Protein AF-A0A7M7PMF7-F1 (afdb_monomer)

Structure (mmCIF, N/CA/C/O backbone):
data_AF-A0A7M7PMF7-F1
#
_entry.id   AF-A0A7M7PMF7-F1
#
loop_
_atom_site.group_PDB
_atom_site.id
_atom_site.type_symbol
_atom_site.label_atom_id
_atom_site.label_alt_id
_atom_site.label_comp_id
_atom_site.label_asym_id
_atom_site.label_entity_id
_atom_site.label_seq_id
_atom_site.pdbx_PDB_ins_code
_atom_site.Cartn_x
_atom_site.Cartn_y
_atom_site.Cartn_z
_atom_site.occupancy
_atom_site.B_iso_or_equiv
_atom_site.auth_seq_id
_atom_site.auth_comp_id
_atom_site.auth_asym_id
_atom_site.auth_atom_id
_atom_site.pdbx_PDB_model_num
ATOM 1 N N . MET A 1 1 ? 14.170 -21.375 17.115 1.00 36.19 1 MET A N 1
ATOM 2 C CA . MET A 1 1 ? 12.777 -21.579 17.556 1.00 36.19 1 MET A CA 1
ATOM 3 C C . MET A 1 1 ? 12.612 -20.711 18.781 1.00 36.19 1 MET A C 1
ATOM 5 O O . MET A 1 1 ? 12.863 -21.170 19.882 1.00 36.19 1 MET A O 1
ATOM 9 N N . GLU A 1 2 ? 12.347 -19.428 18.564 1.00 28.70 2 GLU A N 1
ATOM 10 C CA . GLU A 1 2 ? 12.086 -18.485 19.648 1.00 28.70 2 GLU A CA 1
ATOM 11 C C . GLU A 1 2 ? 10.595 -18.183 19.604 1.00 28.70 2 GLU A C 1
ATOM 13 O O . GLU A 1 2 ? 10.087 -17.584 18.655 1.00 28.70 2 GLU A O 1
ATOM 18 N N . PHE A 1 3 ? 9.894 -18.742 20.586 1.00 33.88 3 PHE A N 1
ATOM 19 C CA . PHE A 1 3 ? 8.527 -18.386 20.909 1.00 33.88 3 PHE A CA 1
ATOM 20 C C . PHE A 1 3 ? 8.604 -17.111 21.740 1.00 33.88 3 PHE A C 1
ATOM 22 O O . PHE A 1 3 ? 9.138 -17.128 22.844 1.00 33.88 3 PHE A O 1
ATOM 29 N N . ILE A 1 4 ? 8.115 -16.011 21.179 1.00 36.38 4 ILE A N 1
ATOM 30 C CA . ILE A 1 4 ? 7.731 -14.851 21.975 1.00 36.38 4 ILE A CA 1
ATOM 31 C C . ILE A 1 4 ? 6.280 -15.124 22.365 1.00 36.38 4 ILE A C 1
ATOM 33 O O . ILE A 1 4 ? 5.435 -15.326 21.493 1.00 36.38 4 ILE A O 1
ATOM 37 N N . GLU A 1 5 ? 6.045 -15.267 23.665 1.00 38.69 5 GLU A N 1
ATOM 38 C CA . GLU A 1 5 ? 4.734 -15.523 24.253 1.00 38.69 5 GLU A CA 1
ATOM 39 C C . GLU A 1 5 ? 3.857 -14.270 24.097 1.00 38.69 5 GLU A C 1
ATOM 41 O O . GLU A 1 5 ? 4.178 -13.209 24.629 1.00 38.69 5 GLU A O 1
ATOM 46 N N . ASP A 1 6 ? 2.766 -14.396 23.336 1.00 39.66 6 ASP A N 1
ATOM 47 C CA . ASP A 1 6 ? 1.719 -13.380 23.228 1.00 39.66 6 ASP A CA 1
ATOM 48 C C . ASP A 1 6 ? 0.716 -13.575 24.381 1.00 39.66 6 ASP A C 1
ATOM 50 O O . ASP A 1 6 ? -0.054 -14.537 24.405 1.00 39.66 6 ASP A O 1
ATOM 54 N N . ASP A 1 7 ? 0.749 -12.650 25.338 1.00 42.16 7 ASP A N 1
ATOM 55 C CA . ASP A 1 7 ? -0.212 -12.487 26.433 1.00 42.16 7 ASP A CA 1
ATOM 56 C C . ASP A 1 7 ? -1.605 -12.124 25.853 1.00 42.16 7 ASP A C 1
ATOM 58 O O . ASP A 1 7 ? -1.761 -11.128 25.142 1.00 42.16 7 ASP A O 1
ATOM 62 N N . ASP A 1 8 ? -2.602 -12.981 26.105 1.00 41.00 8 ASP A N 1
ATOM 63 C CA . ASP A 1 8 ? -4.052 -12.806 25.870 1.00 41.00 8 ASP A CA 1
ATOM 64 C C . ASP A 1 8 ? -4.564 -12.454 24.445 1.00 41.00 8 ASP A C 1
ATOM 66 O O . ASP A 1 8 ? -5.653 -11.892 24.285 1.00 41.00 8 ASP A O 1
ATOM 70 N N . GLY A 1 9 ? -3.854 -12.858 23.383 1.00 46.28 9 GLY A N 1
ATOM 71 C CA . GLY A 1 9 ? -4.275 -12.665 21.984 1.00 46.28 9 GLY A CA 1
ATOM 72 C C . GLY A 1 9 ? -4.507 -13.962 21.196 1.00 46.28 9 GLY A C 1
ATOM 73 O O . GLY A 1 9 ? -3.847 -14.976 21.412 1.00 46.28 9 GLY A O 1
ATOM 74 N N . VAL A 1 10 ? -5.420 -13.945 20.211 1.00 53.91 10 VAL A N 1
ATOM 75 C CA . VAL A 1 10 ? -5.483 -15.013 19.192 1.00 53.91 10 VAL A CA 1
ATOM 76 C C . VAL A 1 10 ? -4.143 -15.034 18.455 1.00 53.91 10 VAL A C 1
ATOM 78 O O . VAL A 1 10 ? -3.781 -14.035 17.832 1.00 53.91 10 VAL A O 1
ATOM 81 N N . ALA A 1 11 ? -3.430 -16.165 18.498 1.00 59.81 11 ALA A N 1
ATOM 82 C CA . ALA A 1 11 ? -2.137 -16.324 17.834 1.00 59.81 11 ALA A CA 1
ATOM 83 C C . ALA A 1 11 ? -2.192 -15.831 16.376 1.00 59.81 11 ALA A C 1
ATOM 85 O O . ALA A 1 11 ? -3.094 -16.193 15.609 1.00 59.81 11 ALA A O 1
ATOM 86 N N . MET A 1 12 ? -1.229 -14.990 15.986 1.00 61.72 12 MET A N 1
ATOM 87 C CA . MET A 1 12 ? -1.203 -14.399 14.650 1.00 61.72 12 MET A CA 1
ATOM 88 C C . MET A 1 12 ? -1.005 -15.486 13.584 1.00 61.72 12 MET A C 1
ATOM 90 O O . MET A 1 12 ? 0.078 -16.043 13.417 1.00 61.72 12 MET A O 1
ATOM 94 N N . GLN A 1 13 ? -2.068 -15.756 12.830 1.00 74.06 13 GLN A N 1
ATOM 95 C CA . GLN A 1 13 ? -2.092 -16.763 11.770 1.00 74.06 13 GLN A CA 1
ATOM 96 C C . GLN A 1 13 ? -1.068 -16.442 10.664 1.00 74.06 13 GLN A C 1
ATOM 98 O O . GLN A 1 13 ? -0.955 -15.295 10.218 1.00 74.06 13 GLN A O 1
ATOM 103 N N . THR A 1 14 ? -0.359 -17.463 10.169 1.00 73.62 14 THR A N 1
ATOM 104 C CA . THR A 1 14 ? 0.702 -17.348 9.148 1.00 73.62 14 THR A CA 1
ATOM 105 C C . THR A 1 14 ? 0.327 -16.517 7.909 1.00 73.62 14 THR A C 1
ATOM 107 O O . THR A 1 14 ? 1.126 -15.652 7.542 1.00 73.62 14 THR A O 1
ATOM 110 N N . PRO A 1 15 ? -0.853 -16.686 7.266 1.00 80.62 15 PRO A N 1
ATOM 111 C CA . PRO A 1 15 ? -1.207 -15.883 6.090 1.00 80.62 15 PRO A CA 1
ATOM 112 C C . PRO A 1 15 ? -1.402 -14.398 6.415 1.00 80.62 15 PRO A C 1
ATOM 114 O O . PRO A 1 15 ? -1.060 -13.547 5.599 1.00 80.62 15 PRO A O 1
ATOM 117 N N . LEU A 1 16 ? -1.901 -14.069 7.611 1.00 84.44 16 LEU A N 1
ATOM 118 C CA . LEU A 1 16 ? -2.031 -12.683 8.054 1.00 84.44 16 LEU A CA 1
ATOM 119 C C . LEU A 1 16 ? -0.649 -12.081 8.336 1.00 84.44 16 LEU A C 1
ATOM 121 O O . LEU A 1 16 ? -0.342 -10.998 7.851 1.00 84.44 16 LEU A O 1
ATOM 125 N N . ARG A 1 17 ? 0.218 -12.805 9.053 1.00 85.06 17 ARG A N 1
ATOM 126 C CA . ARG A 1 17 ? 1.582 -12.351 9.372 1.00 85.06 17 ARG A CA 1
ATOM 127 C C . ARG A 1 17 ? 2.445 -12.108 8.131 1.00 85.06 17 ARG A C 1
ATOM 129 O O . ARG A 1 17 ? 3.347 -11.276 8.169 1.00 85.06 17 ARG A O 1
ATOM 136 N N . ALA A 1 18 ? 2.195 -12.841 7.047 1.00 85.12 18 ALA A N 1
ATOM 137 C CA . ALA A 1 18 ? 2.945 -12.714 5.800 1.00 85.12 18 ALA A CA 1
ATOM 138 C C . ALA A 1 18 ? 2.682 -11.392 5.058 1.00 85.12 18 ALA A C 1
ATOM 140 O O . ALA A 1 18 ? 3.556 -10.939 4.328 1.00 85.12 18 ALA A O 1
ATOM 141 N N . ILE A 1 19 ? 1.507 -10.782 5.248 1.00 88.38 19 ILE A N 1
ATOM 142 C CA . ILE A 1 19 ? 1.089 -9.578 4.511 1.00 88.38 19 ILE A CA 1
ATOM 143 C C . ILE A 1 19 ? 1.164 -8.288 5.333 1.00 88.38 19 ILE A C 1
ATOM 145 O O . ILE A 1 19 ? 0.873 -7.216 4.808 1.00 88.38 19 ILE A O 1
ATOM 149 N N . LEU A 1 20 ? 1.457 -8.383 6.632 1.00 90.06 20 LEU A N 1
ATOM 150 C CA . LEU A 1 20 ? 1.541 -7.217 7.505 1.00 90.06 20 LEU A CA 1
ATOM 151 C C . LEU A 1 20 ? 2.929 -6.564 7.406 1.00 90.06 20 LEU A C 1
ATOM 153 O O . LEU A 1 20 ? 3.935 -7.281 7.382 1.00 90.06 20 LEU A O 1
ATOM 157 N N . PRO A 1 21 ? 3.002 -5.219 7.424 1.00 88.75 21 PRO A N 1
ATOM 158 C CA . PRO A 1 21 ? 4.258 -4.492 7.516 1.00 88.75 21 PRO A CA 1
ATOM 159 C C . PRO A 1 21 ? 5.061 -4.950 8.724 1.00 88.75 21 PRO A C 1
ATOM 161 O O . PRO A 1 21 ? 4.574 -4.907 9.860 1.00 88.75 21 PRO A O 1
ATOM 164 N N . ARG A 1 22 ? 6.302 -5.360 8.476 1.00 79.12 22 ARG A N 1
ATOM 165 C CA . ARG A 1 22 ? 7.302 -5.552 9.526 1.00 79.12 22 ARG A CA 1
ATOM 166 C C . ARG A 1 22 ? 8.004 -4.220 9.742 1.00 79.12 22 ARG A C 1
ATOM 168 O O . ARG A 1 22 ? 8.215 -3.496 8.776 1.00 79.12 22 ARG A O 1
ATOM 175 N N . SER A 1 23 ? 8.351 -3.900 10.987 1.00 60.50 23 SER A N 1
ATOM 176 C CA . SER A 1 23 ? 9.169 -2.721 11.272 1.00 60.50 23 SER A CA 1
ATOM 177 C C . SER A 1 23 ? 10.490 -2.847 10.513 1.00 60.50 23 SER A C 1
ATOM 179 O O . SER A 1 23 ? 11.299 -3.730 10.800 1.00 60.50 23 SER A O 1
ATOM 181 N N . THR A 1 24 ? 10.683 -2.027 9.485 1.00 48.41 24 THR A N 1
ATOM 182 C CA . THR A 1 24 ? 11.932 -1.975 8.731 1.00 48.41 24 THR A CA 1
ATOM 183 C C . THR A 1 24 ? 12.814 -0.894 9.349 1.00 48.41 24 THR A C 1
ATOM 185 O O . THR A 1 24 ? 12.639 0.293 9.088 1.00 48.41 24 THR A O 1
ATOM 188 N N . HIS A 1 25 ? 13.764 -1.327 10.176 1.00 42.50 25 HIS A N 1
ATOM 189 C CA . HIS A 1 25 ? 15.025 -0.637 10.484 1.00 42.50 25 HIS A CA 1
ATOM 190 C C . HIS A 1 25 ? 15.018 0.724 11.209 1.00 42.50 25 HIS A C 1
ATOM 192 O O . HIS A 1 25 ? 16.095 1.287 11.372 1.00 42.50 25 HIS A O 1
ATOM 198 N N . ASN A 1 26 ? 13.894 1.223 11.729 1.00 43.47 26 ASN A N 1
ATOM 199 C CA . ASN A 1 26 ? 13.897 2.362 12.660 1.00 43.47 26 ASN A CA 1
ATOM 200 C C . ASN A 1 26 ? 13.145 1.997 13.945 1.00 43.47 26 ASN A C 1
ATOM 202 O O . ASN A 1 26 ? 11.934 1.775 13.911 1.00 43.47 26 ASN A O 1
ATOM 206 N N . GLU A 1 27 ? 13.863 1.966 15.070 1.00 50.91 27 GLU A N 1
ATOM 207 C CA . GLU A 1 27 ? 13.360 1.608 16.410 1.00 50.91 27 GLU A CA 1
ATOM 208 C C . GLU A 1 27 ? 12.159 2.470 16.862 1.00 50.91 27 GLU A C 1
ATOM 210 O O . GLU A 1 27 ? 11.369 2.049 17.700 1.00 50.91 27 GLU A O 1
ATOM 215 N N . ASP A 1 28 ? 11.940 3.632 16.238 1.00 52.06 28 ASP A N 1
ATOM 216 C CA . ASP A 1 28 ? 10.848 4.553 16.578 1.00 52.06 28 ASP A CA 1
ATOM 217 C C . ASP A 1 28 ? 9.463 4.187 15.998 1.00 52.06 28 ASP A C 1
ATOM 219 O O . ASP A 1 28 ? 8.472 4.836 16.336 1.00 52.06 28 ASP A O 1
ATOM 223 N N . HIS A 1 29 ? 9.353 3.195 15.101 1.00 58.44 29 HIS A N 1
ATOM 224 C CA . HIS A 1 29 ? 8.091 2.870 14.405 1.00 58.44 29 HIS A CA 1
ATOM 225 C C . HIS A 1 29 ? 7.754 1.374 14.414 1.00 58.44 29 HIS A C 1
ATOM 227 O O . HIS A 1 29 ? 7.300 0.817 13.412 1.00 58.44 29 HIS A O 1
ATOM 233 N N . GLU A 1 30 ? 7.957 0.704 15.545 1.00 79.75 30 GLU A N 1
ATOM 234 C CA . GLU A 1 30 ? 7.521 -0.681 15.683 1.00 79.75 30 GLU A CA 1
ATOM 235 C C . GLU A 1 30 ? 5.988 -0.780 15.726 1.00 79.75 30 GLU A C 1
ATOM 237 O O . GLU A 1 30 ? 5.322 -0.211 16.597 1.00 79.75 30 GLU A O 1
ATOM 242 N N . TYR A 1 31 ? 5.404 -1.500 14.762 1.00 86.12 31 TYR A N 1
ATOM 243 C CA . TYR A 1 31 ? 3.972 -1.784 14.765 1.00 86.12 31 TYR A CA 1
ATOM 244 C C . TYR A 1 31 ? 3.661 -2.953 15.683 1.00 86.12 31 TYR A C 1
ATOM 246 O O . TYR A 1 31 ? 4.092 -4.081 15.449 1.00 86.12 31 TYR A O 1
ATOM 254 N N . HIS A 1 32 ? 2.842 -2.683 16.690 1.00 86.31 32 HIS A N 1
ATOM 255 C CA . HIS A 1 32 ? 2.326 -3.707 17.584 1.00 86.31 32 HIS A CA 1
ATOM 256 C C . HIS A 1 32 ? 0.941 -4.096 17.087 1.00 86.31 32 HIS A C 1
ATOM 258 O O . HIS A 1 32 ? 0.070 -3.238 16.921 1.00 86.31 32 HIS A O 1
ATOM 264 N N . TYR A 1 33 ? 0.754 -5.382 16.817 1.00 87.56 33 TYR A N 1
ATOM 265 C CA . TYR A 1 33 ? -0.476 -5.922 16.257 1.00 87.56 33 TYR A CA 1
ATOM 266 C C . TYR A 1 33 ? -1.161 -6.800 17.292 1.00 87.56 33 TYR A C 1
ATOM 268 O O . TYR A 1 33 ? -0.582 -7.778 17.747 1.00 87.56 33 TYR A O 1
ATOM 276 N N . HIS A 1 34 ? -2.421 -6.506 17.589 1.00 86.56 34 HIS A N 1
ATOM 277 C CA . HIS A 1 34 ? -3.263 -7.395 18.380 1.00 86.56 34 HIS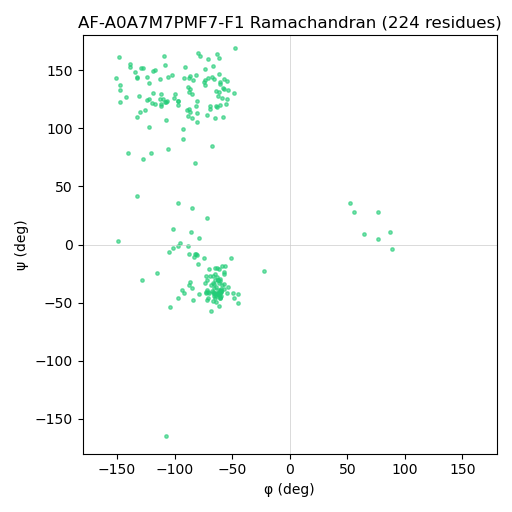 A CA 1
ATOM 278 C C . HIS A 1 34 ? -4.448 -7.858 17.533 1.00 86.56 34 HIS A C 1
ATOM 280 O O . HIS A 1 34 ? -5.213 -7.040 17.010 1.00 86.56 34 HIS A O 1
ATOM 286 N N . VAL A 1 35 ? -4.582 -9.171 17.349 1.00 87.62 35 VAL A N 1
ATOM 287 C CA . VAL A 1 35 ? -5.631 -9.767 16.515 1.00 87.62 35 VAL A CA 1
ATOM 288 C C . VAL A 1 35 ? -6.885 -9.970 17.361 1.00 87.62 35 VAL A C 1
ATOM 290 O O . VAL A 1 35 ? -6.910 -10.789 18.270 1.00 87.62 35 VAL A O 1
ATOM 293 N N . ASN A 1 36 ? -7.950 -9.238 17.035 1.00 86.25 36 ASN A N 1
ATOM 294 C CA . ASN A 1 36 ? -9.229 -9.337 17.741 1.00 86.25 36 ASN A CA 1
ATOM 295 C C . ASN A 1 36 ? -10.098 -10.473 17.193 1.00 86.25 36 ASN A C 1
ATOM 297 O O . ASN A 1 36 ? -10.845 -11.096 17.938 1.00 86.25 36 ASN A O 1
ATOM 301 N N . ASN A 1 37 ? -10.076 -10.681 15.875 1.00 87.69 37 ASN A N 1
ATOM 302 C CA . ASN A 1 37 ? -10.814 -11.757 15.220 1.00 87.69 37 ASN A CA 1
ATOM 303 C C . ASN A 1 37 ? -10.090 -12.193 13.947 1.00 87.69 37 ASN A C 1
ATOM 305 O O . ASN A 1 37 ? -9.572 -11.349 13.209 1.00 87.69 37 ASN A O 1
ATOM 309 N N . PHE A 1 38 ? -10.125 -13.487 13.661 1.00 89.56 38 PHE A N 1
ATOM 310 C CA . PHE A 1 38 ? -9.646 -14.063 12.418 1.00 89.56 38 PHE A CA 1
ATOM 311 C C . PHE A 1 38 ? -10.568 -15.205 11.996 1.00 89.56 38 PHE A C 1
ATOM 313 O O . PHE A 1 38 ? -10.792 -16.147 12.748 1.00 89.56 38 PHE A O 1
ATOM 320 N N . GLU A 1 39 ? -11.058 -15.132 10.766 1.00 88.88 39 GLU A N 1
ATOM 321 C CA . GLU A 1 39 ? -11.903 -16.146 10.148 1.00 88.88 39 GLU A CA 1
ATOM 322 C C . GLU A 1 39 ? -11.319 -16.490 8.776 1.00 88.88 39 GLU A C 1
ATOM 324 O O . GLU A 1 39 ? -11.298 -15.653 7.868 1.00 88.88 39 GLU A O 1
ATOM 329 N N . SER A 1 40 ? -10.834 -17.719 8.615 1.00 86.06 40 SER A N 1
ATOM 330 C CA . SER A 1 40 ? -10.471 -18.261 7.306 1.00 86.06 40 SER A CA 1
ATOM 331 C C . SER A 1 40 ? -11.730 -18.589 6.496 1.00 86.06 40 SER A C 1
ATOM 333 O O . SER A 1 40 ? -12.681 -19.157 7.030 1.00 86.06 40 SER A O 1
ATOM 335 N N . HIS A 1 41 ? -11.721 -18.254 5.207 1.00 81.81 41 HIS A N 1
ATOM 336 C CA . HIS A 1 41 ? -12.690 -18.717 4.203 1.00 81.81 41 HIS A CA 1
ATOM 337 C C . HIS A 1 41 ? -11.988 -19.742 3.283 1.00 81.81 41 HIS A C 1
ATOM 339 O O . HIS A 1 41 ? -10.924 -20.240 3.646 1.00 81.81 41 HIS A O 1
ATOM 345 N N . ASP A 1 42 ? -12.575 -20.068 2.124 1.00 74.38 42 ASP A N 1
ATOM 346 C CA . ASP A 1 42 ? -12.020 -20.988 1.105 1.00 74.38 42 ASP A CA 1
ATOM 347 C C . ASP A 1 42 ? -10.539 -20.711 0.746 1.00 74.38 42 ASP A C 1
ATOM 349 O O . ASP A 1 42 ? -10.029 -19.649 1.083 1.00 74.38 42 ASP A O 1
ATOM 353 N N . GLU A 1 43 ? -9.892 -21.623 -0.002 1.00 66.06 43 GLU A N 1
ATOM 354 C CA . GLU A 1 43 ? -8.440 -21.846 -0.271 1.00 66.06 43 GLU A CA 1
ATOM 355 C C . GLU A 1 43 ? -7.394 -20.710 -0.103 1.00 66.06 43 GLU A C 1
ATOM 357 O O . GLU A 1 43 ? -6.218 -21.005 0.089 1.00 66.06 43 GLU A O 1
ATOM 362 N N . SER A 1 44 ? -7.744 -19.424 -0.147 1.00 70.56 44 SER A N 1
ATOM 363 C CA . SER A 1 44 ? -6.826 -18.303 0.149 1.00 70.56 44 SER A CA 1
ATOM 364 C C . SER A 1 44 ? -7.485 -17.053 0.758 1.00 70.56 44 SER A C 1
ATOM 366 O O . SER A 1 44 ? -6.817 -16.039 0.980 1.00 70.56 44 SER A O 1
ATOM 368 N N . GLY A 1 45 ? -8.794 -17.089 1.021 1.00 85.56 45 GLY A N 1
ATOM 369 C CA . GLY A 1 45 ? -9.549 -15.949 1.525 1.00 85.56 45 GLY A CA 1
ATOM 370 C C . GLY A 1 45 ? -9.619 -15.918 3.050 1.00 85.56 45 GLY A C 1
ATOM 371 O O . GLY A 1 45 ? -9.777 -16.949 3.690 1.00 85.56 45 GLY A O 1
ATOM 372 N N . PHE A 1 46 ? -9.575 -14.735 3.660 1.00 91.19 46 PHE A N 1
ATOM 373 C CA . PHE A 1 46 ? -9.820 -14.588 5.101 1.00 91.19 46 PHE A CA 1
ATOM 374 C C . PHE A 1 46 ? -10.465 -13.242 5.441 1.00 91.19 46 PHE A C 1
ATOM 376 O O . PHE A 1 46 ? -10.431 -12.282 4.666 1.00 91.19 46 PHE A O 1
ATOM 383 N N . THR A 1 47 ? -11.069 -13.160 6.619 1.00 93.00 47 THR A N 1
ATOM 384 C CA . THR A 1 47 ? -11.462 -11.904 7.256 1.00 93.00 47 THR A CA 1
ATOM 385 C C . THR A 1 47 ? -10.745 -11.764 8.583 1.00 93.00 47 THR A C 1
ATOM 387 O O . THR A 1 47 ? -10.765 -12.676 9.400 1.00 93.00 47 THR A O 1
ATOM 390 N N . ALA A 1 48 ? -10.122 -10.613 8.811 1.00 93.19 48 ALA A N 1
ATOM 391 C CA . ALA A 1 48 ? -9.410 -10.334 10.050 1.00 93.19 48 ALA A CA 1
ATOM 392 C C . ALA A 1 48 ? -9.795 -8.960 10.596 1.00 93.19 48 ALA A C 1
ATOM 394 O O . ALA A 1 48 ? -10.033 -8.011 9.848 1.00 93.19 48 ALA A O 1
ATOM 395 N N . SER A 1 49 ? -9.859 -8.844 11.916 1.00 92.00 49 SER A N 1
ATOM 396 C CA . SER A 1 49 ? -9.940 -7.568 12.620 1.00 92.00 49 SER A CA 1
ATOM 397 C C . SER A 1 49 ? -8.796 -7.500 13.610 1.00 92.00 49 SER A C 1
ATOM 399 O O . SER A 1 49 ? -8.662 -8.382 14.452 1.00 92.00 49 SER A O 1
ATOM 401 N N . LEU A 1 50 ? -7.985 -6.457 13.512 1.00 91.06 50 LEU A N 1
ATOM 402 C CA . LEU A 1 50 ? -6.818 -6.263 14.362 1.00 91.06 50 LEU A CA 1
ATOM 403 C C . LEU A 1 50 ? -6.699 -4.802 14.777 1.00 91.06 50 LEU A C 1
ATOM 405 O O . LEU A 1 50 ? -7.210 -3.907 14.094 1.00 91.06 50 LEU A O 1
ATOM 409 N N . VAL A 1 51 ? -6.042 -4.566 15.903 1.00 90.56 51 VAL A N 1
ATOM 410 C CA . VAL A 1 51 ? -5.731 -3.228 16.396 1.00 90.56 51 VAL A CA 1
ATOM 411 C C . VAL A 1 51 ? -4.228 -2.984 16.357 1.00 90.56 51 VAL A C 1
ATOM 413 O O . VAL A 1 51 ? -3.440 -3.895 16.603 1.00 90.56 51 VAL A O 1
ATOM 416 N N . ILE A 1 52 ? -3.849 -1.752 16.014 1.00 90.62 52 ILE A N 1
ATOM 417 C CA . ILE A 1 52 ? -2.455 -1.307 15.907 1.00 90.62 52 ILE A CA 1
ATOM 418 C C . ILE A 1 52 ? -2.210 -0.039 16.723 1.00 90.62 52 ILE A C 1
ATOM 420 O O . ILE A 1 52 ? -3.108 0.795 16.898 1.00 90.62 52 ILE A O 1
ATOM 424 N N . ASN A 1 53 ? -0.973 0.128 17.187 1.00 89.06 53 ASN A N 1
ATOM 425 C CA . ASN A 1 53 ? -0.473 1.242 18.008 1.00 89.06 53 ASN A CA 1
ATOM 426 C C . ASN A 1 53 ? -0.320 2.579 17.250 1.00 89.06 53 ASN A C 1
ATOM 428 O O . ASN A 1 53 ? 0.394 3.476 17.688 1.00 89.06 53 ASN A O 1
ATOM 432 N N . VAL A 1 54 ? -1.046 2.759 16.146 1.00 88.62 54 VAL A N 1
ATOM 433 C CA . VAL A 1 54 ? -1.065 3.992 15.351 1.00 88.62 54 VAL A CA 1
ATOM 434 C C . VAL A 1 54 ? -2.075 4.982 15.927 1.00 88.62 54 VAL A C 1
ATOM 436 O O . VAL A 1 54 ? -3.232 4.621 16.154 1.00 88.62 54 VAL A O 1
ATOM 439 N N . LYS A 1 55 ? -1.663 6.238 16.149 1.00 87.69 55 LYS A N 1
ATOM 440 C CA . LYS A 1 55 ? -2.473 7.267 16.841 1.00 87.69 55 LYS A CA 1
ATOM 441 C C . LYS A 1 55 ? -2.873 8.452 15.964 1.00 87.69 55 LYS A C 1
ATOM 443 O O . LYS A 1 55 ? -3.877 9.101 16.269 1.00 87.69 55 LYS A O 1
ATOM 448 N N . ALA A 1 56 ? -2.123 8.737 14.903 1.00 87.44 56 ALA A N 1
ATOM 449 C CA . ALA A 1 56 ? -2.364 9.872 14.021 1.00 87.44 56 ALA A CA 1
ATOM 450 C C . ALA A 1 56 ? -2.886 9.445 12.643 1.00 87.44 56 ALA A C 1
ATOM 452 O O . ALA A 1 56 ? -2.781 8.292 12.227 1.00 87.44 56 ALA A O 1
ATOM 453 N N . GLU A 1 57 ? -3.473 10.405 11.926 1.00 90.06 57 GLU A N 1
ATOM 454 C CA . GLU A 1 57 ? -3.927 10.188 10.552 1.00 90.06 57 GLU A CA 1
ATOM 455 C C . GLU A 1 57 ? -2.756 9.916 9.597 1.00 90.06 57 GLU A C 1
ATOM 457 O O . GLU A 1 57 ? -2.874 9.047 8.733 1.00 90.06 57 GLU A O 1
ATOM 462 N N . ASP A 1 58 ? -1.648 10.644 9.728 1.00 90.00 58 ASP A N 1
ATOM 463 C CA . ASP A 1 58 ? -0.530 10.531 8.789 1.00 90.00 58 ASP A CA 1
ATOM 464 C C . ASP A 1 58 ? 0.229 9.213 8.967 1.00 90.00 58 ASP A C 1
ATOM 466 O O . ASP A 1 58 ? 0.485 8.525 7.980 1.00 90.00 58 ASP A O 1
ATOM 470 N N . ASP A 1 59 ? 0.417 8.769 10.209 1.00 90.06 59 ASP A N 1
ATOM 471 C CA . ASP A 1 59 ? 0.930 7.432 10.528 1.00 90.06 59 AS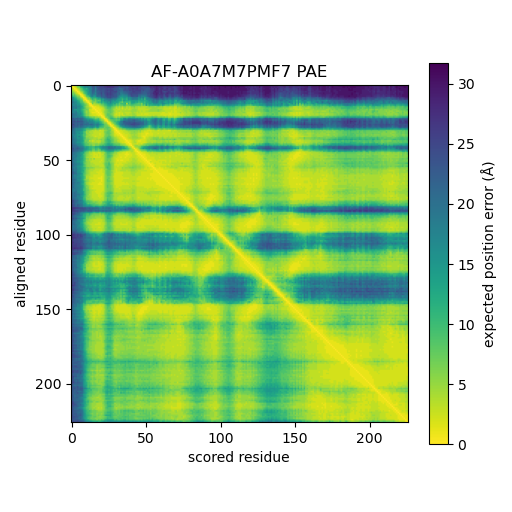P A CA 1
ATOM 472 C C . ASP A 1 59 ? 0.027 6.323 9.964 1.00 90.06 59 ASP A C 1
ATOM 474 O O . ASP A 1 59 ? 0.504 5.318 9.445 1.00 90.06 59 ASP A O 1
ATOM 478 N N . ALA A 1 60 ? -1.298 6.509 9.995 1.00 91.00 60 ALA A N 1
ATOM 479 C CA . ALA A 1 60 ? -2.233 5.545 9.415 1.00 91.00 60 ALA A CA 1
ATOM 480 C C . ALA A 1 60 ? -2.133 5.494 7.881 1.00 91.00 60 ALA A C 1
ATOM 482 O O . ALA A 1 60 ? -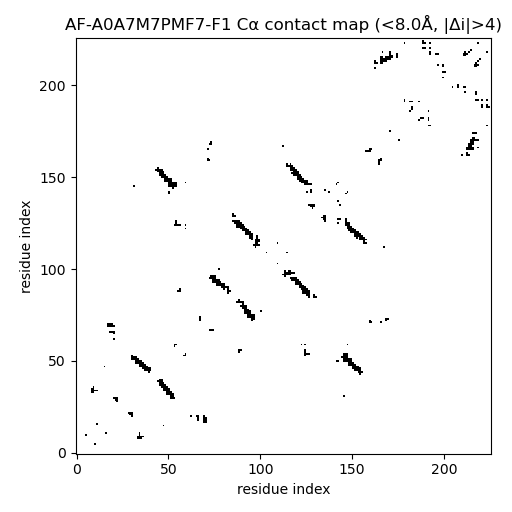2.285 4.427 7.282 1.00 91.00 60 ALA A O 1
ATOM 483 N N . LYS A 1 61 ? -1.862 6.630 7.223 1.00 91.69 61 LYS A N 1
ATOM 484 C CA . LYS A 1 61 ? -1.573 6.659 5.780 1.00 91.69 61 LYS A CA 1
ATOM 485 C C . LYS A 1 61 ? -0.242 5.975 5.469 1.00 91.69 61 LYS A C 1
ATOM 487 O O . LYS A 1 61 ? -0.187 5.248 4.480 1.00 91.69 61 LYS A O 1
ATOM 492 N N . LYS A 1 62 ? 0.782 6.177 6.305 1.00 91.62 62 LYS A N 1
ATOM 493 C CA . LYS A 1 62 ? 2.092 5.522 6.185 1.00 91.62 62 LYS A CA 1
ATOM 494 C C . LYS A 1 62 ? 1.955 4.003 6.299 1.00 91.62 62 LYS A C 1
ATOM 496 O O . LYS A 1 62 ? 2.290 3.303 5.349 1.00 91.62 62 LYS A O 1
ATOM 501 N N . TRP A 1 63 ? 1.310 3.524 7.365 1.00 93.25 63 TRP A N 1
ATOM 502 C CA . TRP A 1 63 ? 1.010 2.103 7.561 1.00 93.25 63 TRP A CA 1
ATOM 503 C C . TRP A 1 63 ? 0.258 1.501 6.368 1.00 93.25 63 TRP A C 1
ATOM 505 O O . TRP A 1 63 ? 0.571 0.406 5.914 1.00 93.25 63 TRP A O 1
ATOM 515 N N . MET A 1 64 ? -0.716 2.224 5.803 1.00 93.75 64 MET A N 1
ATOM 516 C CA . MET A 1 64 ? -1.451 1.758 4.622 1.00 93.75 64 MET A CA 1
ATOM 517 C C . MET A 1 64 ? -0.550 1.620 3.381 1.00 93.75 64 MET A C 1
ATOM 519 O O . MET A 1 64 ? -0.764 0.712 2.577 1.00 93.75 64 MET A O 1
ATOM 523 N N . SER A 1 65 ? 0.428 2.513 3.206 1.00 90.81 65 SER A N 1
ATOM 524 C CA . SER A 1 65 ? 1.405 2.436 2.112 1.00 90.81 65 SER A CA 1
ATOM 525 C C . SER A 1 65 ? 2.313 1.217 2.271 1.00 90.81 65 SER A C 1
ATOM 527 O O . SER A 1 65 ? 2.440 0.421 1.346 1.00 90.81 65 SER A O 1
ATOM 529 N N . GLU A 1 66 ? 2.862 1.017 3.466 1.00 91.81 66 GLU A N 1
ATOM 530 C CA . GLU A 1 66 ? 3.724 -0.129 3.786 1.00 91.81 66 GLU A CA 1
ATOM 531 C C . GLU A 1 66 ? 2.945 -1.452 3.717 1.00 91.81 66 GLU A C 1
ATOM 533 O O . GLU A 1 66 ? 3.472 -2.486 3.304 1.00 91.81 66 GLU A O 1
ATOM 538 N N . PHE A 1 67 ? 1.655 -1.440 4.073 1.00 93.38 67 PHE A N 1
ATOM 539 C CA . PHE A 1 67 ? 0.776 -2.601 3.932 1.00 93.38 67 PHE A CA 1
ATOM 540 C C . PHE A 1 67 ? 0.570 -2.960 2.460 1.00 93.38 67 PHE A C 1
ATOM 542 O O . PHE A 1 67 ? 0.618 -4.132 2.096 1.00 93.38 67 PHE A O 1
ATOM 549 N N . ALA A 1 68 ? 0.358 -1.970 1.591 1.00 91.88 68 ALA A N 1
ATOM 550 C CA . ALA A 1 68 ? 0.238 -2.196 0.152 1.00 91.88 68 ALA A CA 1
ATOM 551 C C . ALA A 1 68 ? 1.518 -2.817 -0.439 1.00 91.88 68 ALA A C 1
ATOM 553 O O . ALA A 1 68 ? 1.441 -3.728 -1.264 1.00 91.88 68 ALA A O 1
ATOM 554 N N . GLU A 1 69 ? 2.681 -2.365 0.024 1.00 89.31 69 GLU A N 1
ATOM 555 C CA . GLU A 1 69 ? 3.988 -2.865 -0.397 1.00 89.31 69 GLU A CA 1
ATOM 556 C C . GLU A 1 69 ? 4.253 -4.298 0.079 1.00 89.31 69 GLU A C 1
ATOM 558 O O . GLU A 1 69 ? 4.432 -5.193 -0.748 1.00 89.31 69 GLU A O 1
ATOM 563 N N . SER A 1 70 ? 4.182 -4.539 1.392 1.00 90.00 70 SER A N 1
ATOM 564 C CA . SER A 1 70 ? 4.415 -5.860 2.003 1.00 90.00 70 SER A CA 1
ATOM 565 C C . SER A 1 70 ? 3.457 -6.935 1.488 1.00 90.00 70 SER A C 1
ATOM 567 O O . SER A 1 70 ? 3.847 -8.083 1.293 1.00 90.00 70 SER A O 1
ATOM 569 N N . SER A 1 71 ? 2.211 -6.562 1.199 1.00 89.94 71 SER A N 1
ATOM 570 C CA . SER A 1 71 ? 1.207 -7.482 0.664 1.00 89.94 71 SER A CA 1
ATOM 571 C C . SER A 1 71 ? 1.193 -7.581 -0.867 1.00 89.94 71 SER A C 1
ATOM 573 O O . SER A 1 71 ? 0.395 -8.339 -1.418 1.00 89.94 71 SER A O 1
ATOM 575 N N . SER A 1 72 ? 2.046 -6.823 -1.569 1.00 89.38 72 SER A N 1
ATOM 576 C CA . SER A 1 72 ? 2.083 -6.734 -3.039 1.00 89.38 72 SER A CA 1
ATOM 577 C C . SER A 1 72 ? 0.723 -6.410 -3.676 1.00 89.38 72 SER A C 1
ATOM 579 O O . SER A 1 72 ? 0.380 -6.896 -4.755 1.00 89.38 72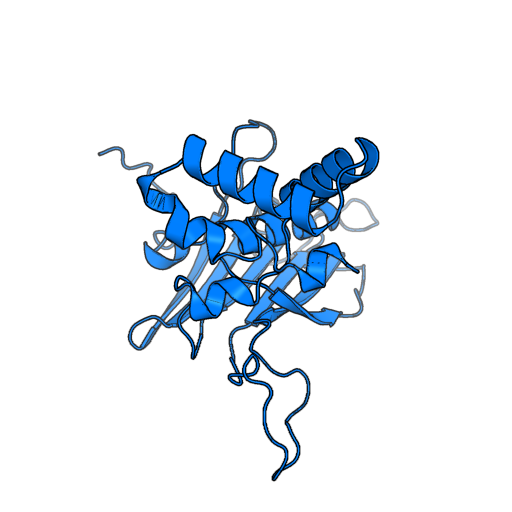 SER A O 1
ATOM 581 N N . THR A 1 73 ? -0.084 -5.574 -3.017 1.00 90.44 73 THR A N 1
ATOM 582 C CA . THR A 1 73 ? -1.422 -5.198 -3.492 1.00 90.44 73 THR A CA 1
ATOM 583 C C . THR A 1 73 ? -1.585 -3.694 -3.634 1.00 90.44 73 THR A C 1
ATOM 585 O O . THR A 1 73 ? -1.128 -2.903 -2.818 1.00 90.44 73 THR A O 1
ATOM 588 N N . THR A 1 74 ? -2.333 -3.267 -4.652 1.00 92.00 74 THR A N 1
ATOM 589 C CA . THR A 1 74 ? -2.728 -1.861 -4.798 1.00 92.00 74 THR A CA 1
ATOM 590 C C . THR A 1 74 ? -4.157 -1.645 -4.316 1.00 92.00 74 THR A C 1
ATOM 592 O O . THR A 1 74 ? -5.108 -2.275 -4.800 1.00 92.00 74 THR A O 1
ATOM 595 N N . TRP A 1 75 ? -4.313 -0.691 -3.401 1.00 93.44 75 TRP A N 1
ATOM 596 C CA . TRP A 1 75 ? -5.578 -0.329 -2.774 1.00 93.44 75 TRP A CA 1
ATOM 597 C C . TRP A 1 75 ? -6.031 1.066 -3.209 1.00 93.44 75 TRP A C 1
ATOM 599 O O . TRP A 1 75 ? -5.291 2.043 -3.129 1.00 93.44 75 TRP A O 1
ATOM 609 N N . ARG A 1 76 ? -7.284 1.189 -3.649 1.00 93.25 76 ARG A N 1
ATOM 610 C CA . ARG A 1 76 ? -7.923 2.465 -3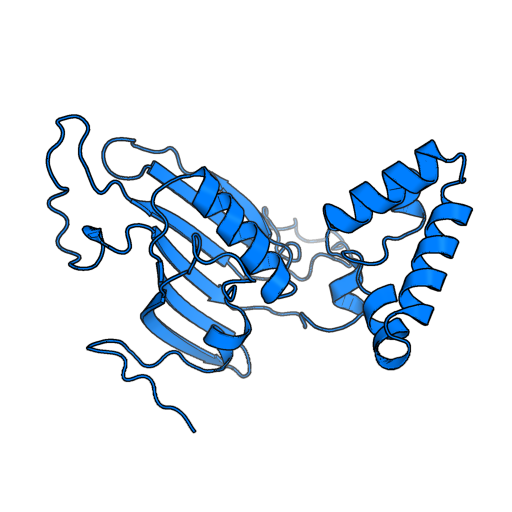.998 1.00 93.25 76 ARG A CA 1
ATOM 611 C C . ARG A 1 76 ? -8.908 2.872 -2.923 1.00 93.25 76 ARG A C 1
ATOM 613 O O . ARG A 1 76 ? -9.616 2.030 -2.379 1.00 93.25 76 ARG A O 1
ATOM 620 N N . VAL A 1 77 ? -9.015 4.169 -2.656 1.00 93.31 77 VAL A N 1
ATOM 621 C CA . VAL A 1 77 ? -10.049 4.684 -1.753 1.00 93.31 77 VAL A CA 1
ATOM 622 C C . VAL A 1 77 ? -11.422 4.388 -2.364 1.00 93.31 77 VAL A C 1
ATOM 624 O O . VAL A 1 77 ? -11.743 4.841 -3.459 1.00 93.31 77 VAL A O 1
ATOM 627 N N . MET A 1 78 ? -12.230 3.594 -1.665 1.00 90.00 78 MET A N 1
ATOM 628 C CA . MET A 1 78 ? -13.622 3.332 -2.025 1.00 90.00 78 MET A CA 1
ATOM 629 C C . MET A 1 78 ? -14.524 4.442 -1.489 1.00 90.00 78 MET A C 1
ATOM 631 O O . MET A 1 78 ? -15.385 4.946 -2.210 1.00 90.00 78 MET A O 1
ATOM 635 N N . ARG A 1 79 ? -14.352 4.791 -0.207 1.00 88.75 79 ARG A N 1
ATOM 636 C CA . ARG A 1 79 ? -15.142 5.811 0.491 1.00 88.75 79 ARG A CA 1
ATOM 637 C C . ARG A 1 79 ? -14.293 6.519 1.539 1.00 88.75 79 ARG A C 1
ATOM 639 O O . ARG A 1 79 ? -13.639 5.871 2.359 1.00 88.75 79 ARG A O 1
ATOM 646 N N . THR A 1 80 ? -14.369 7.843 1.553 1.00 87.44 80 THR A N 1
ATOM 647 C CA . THR A 1 80 ? -13.994 8.659 2.708 1.00 87.44 80 THR A CA 1
ATOM 648 C C . THR A 1 80 ? -15.209 8.769 3.624 1.00 87.44 80 THR A C 1
ATOM 650 O O . THR A 1 80 ? -16.333 8.963 3.162 1.00 87.44 80 THR A O 1
ATOM 653 N N . CYS A 1 81 ? -15.016 8.564 4.924 1.00 82.19 81 CYS A N 1
ATOM 654 C CA . CYS A 1 81 ? -16.099 8.704 5.893 1.00 82.19 81 CYS A CA 1
ATOM 655 C C . CYS A 1 81 ? -15.984 10.080 6.560 1.00 82.19 81 CYS A C 1
ATOM 657 O O . CYS A 1 81 ? -14.899 10.391 7.055 1.00 82.19 81 CYS A O 1
ATOM 659 N N . PRO A 1 82 ? -17.061 10.889 6.616 1.00 73.94 82 PRO A N 1
ATOM 660 C CA . PRO A 1 82 ? -17.057 12.129 7.380 1.00 73.94 82 PRO A CA 1
ATOM 661 C C . PRO A 1 82 ? -16.665 11.834 8.826 1.00 73.94 82 PRO A C 1
ATOM 663 O O . PRO A 1 82 ? -17.296 11.019 9.506 1.00 73.94 82 PRO A O 1
ATOM 666 N N . THR A 1 83 ? -15.591 12.455 9.297 1.00 67.19 83 THR A N 1
ATOM 667 C CA . THR A 1 83 ? -15.115 12.253 10.659 1.00 67.19 83 THR A CA 1
ATOM 668 C C . THR A 1 83 ? -15.943 13.116 11.596 1.00 67.19 83 THR A C 1
ATOM 670 O O . THR A 1 83 ? -15.773 14.331 11.689 1.00 67.19 83 THR A O 1
ATOM 673 N N . ALA A 1 84 ? -16.842 12.481 12.350 1.00 61.84 84 ALA A N 1
ATOM 674 C CA . ALA A 1 84 ? -17.345 13.066 13.582 1.00 61.84 84 ALA A CA 1
ATOM 675 C C . ALA A 1 84 ? -16.163 13.107 14.567 1.00 61.84 84 ALA A C 1
ATOM 677 O O . ALA A 1 84 ? -15.956 12.177 15.353 1.00 61.84 84 ALA A O 1
ATOM 678 N N . LYS A 1 85 ? -15.348 14.173 14.475 1.00 66.19 85 LYS A N 1
ATOM 679 C CA . LYS A 1 85 ? -14.040 14.357 15.145 1.00 66.19 85 LYS A CA 1
ATOM 680 C C . LYS A 1 85 ? -14.053 14.110 16.662 1.00 66.19 85 LYS A C 1
ATOM 682 O O . LYS A 1 85 ? -12.988 14.025 17.273 1.00 66.19 85 LYS A O 1
ATOM 687 N N . LYS A 1 86 ? -15.241 13.995 17.266 1.00 70.12 86 LYS A N 1
ATOM 688 C CA . LYS A 1 86 ? -15.479 13.648 18.669 1.00 70.12 86 LYS A CA 1
ATOM 689 C C . LYS A 1 86 ? -14.940 12.265 19.053 1.00 70.12 86 LYS A C 1
ATOM 691 O O . LYS A 1 86 ? -14.391 12.143 20.141 1.00 70.12 86 LYS A O 1
ATOM 696 N N . TYR A 1 87 ? -15.057 11.256 18.183 1.00 76.25 87 TYR A N 1
ATOM 697 C CA . TYR A 1 87 ? -14.682 9.868 18.519 1.00 76.25 87 TYR A CA 1
ATOM 698 C C . TYR A 1 87 ? -13.742 9.207 17.507 1.00 76.25 87 TYR A C 1
ATOM 700 O O . TYR A 1 87 ? -12.929 8.365 17.885 1.00 76.25 87 TYR A O 1
ATOM 708 N N . VAL A 1 88 ? -13.831 9.586 16.231 1.00 84.69 88 VAL A N 1
ATOM 709 C CA . VAL A 1 88 ? -13.021 9.013 15.150 1.00 84.69 88 VAL A CA 1
ATOM 710 C C . VAL A 1 88 ? -12.192 10.126 14.532 1.00 84.69 88 VAL A C 1
ATOM 712 O O . VAL A 1 88 ? -12.745 11.126 14.071 1.00 84.69 88 VAL A O 1
ATOM 715 N N . LEU A 1 89 ? -10.870 9.958 14.558 1.00 85.94 89 LEU A N 1
ATOM 716 C CA . LEU A 1 89 ? -9.919 10.898 13.965 1.00 85.94 89 LEU A CA 1
ATOM 717 C C . LEU A 1 89 ? -9.849 10.707 12.457 1.00 85.94 89 LEU A C 1
ATOM 719 O O . LEU A 1 89 ? -9.885 11.680 11.714 1.00 85.94 89 LEU A O 1
ATOM 723 N N . PHE A 1 90 ? -9.828 9.449 12.022 1.00 89.25 90 PHE A N 1
ATOM 724 C CA . PHE A 1 90 ? -9.685 9.081 10.625 1.00 89.25 90 PHE A CA 1
ATOM 725 C C . PHE A 1 90 ? -10.452 7.797 10.335 1.00 89.25 90 PHE A C 1
ATOM 727 O O . PHE A 1 90 ? -10.410 6.845 11.114 1.00 89.25 90 PHE A O 1
ATOM 734 N N . LYS A 1 91 ? -11.152 7.759 9.200 1.00 92.50 91 LYS A N 1
ATOM 735 C CA . LYS A 1 91 ? -11.738 6.525 8.680 1.00 92.50 91 LYS A CA 1
ATOM 736 C C . LYS A 1 91 ? -11.760 6.531 7.160 1.00 92.50 91 LYS A C 1
ATOM 738 O O . LYS A 1 91 ? -12.395 7.392 6.544 1.00 92.50 91 LYS A O 1
ATOM 743 N N . LYS A 1 92 ? -11.134 5.522 6.560 1.00 94.50 92 LYS A N 1
ATOM 744 C CA . LYS A 1 92 ? -11.193 5.265 5.118 1.00 94.50 92 LYS A CA 1
ATOM 745 C C . LYS A 1 92 ? -11.487 3.800 4.846 1.00 94.50 92 LYS A C 1
ATOM 747 O O . LYS A 1 92 ? -11.042 2.911 5.568 1.00 94.50 92 LYS A O 1
ATOM 752 N N . ILE A 1 93 ? -12.267 3.580 3.794 1.00 94.44 93 ILE A N 1
ATOM 753 C CA . ILE A 1 93 ? -12.538 2.254 3.249 1.00 94.44 93 ILE A CA 1
ATOM 754 C C . ILE A 1 93 ? -11.823 2.177 1.911 1.00 94.44 93 ILE A C 1
ATOM 756 O O . ILE A 1 93 ? -12.044 3.016 1.033 1.00 94.44 93 ILE A O 1
ATOM 760 N N . TYR A 1 94 ? -10.986 1.166 1.768 1.00 95.38 94 TYR A N 1
ATOM 761 C CA . TYR A 1 94 ? -10.203 0.859 0.592 1.00 95.38 94 TYR A CA 1
ATOM 762 C C . TYR A 1 94 ? -10.760 -0.382 -0.103 1.00 95.38 94 TYR A C 1
ATOM 764 O O . TYR A 1 94 ? -11.404 -1.234 0.512 1.00 95.38 94 TYR A O 1
ATOM 772 N N . ARG A 1 95 ? -10.508 -0.466 -1.404 1.00 94.12 95 ARG A N 1
ATOM 773 C CA . ARG A 1 95 ? -10.830 -1.601 -2.271 1.00 94.12 95 ARG A CA 1
ATOM 774 C C . ARG A 1 95 ? -9.601 -2.003 -3.061 1.00 94.12 95 ARG A C 1
ATOM 776 O O . ARG A 1 95 ? -8.793 -1.132 -3.384 1.00 94.12 95 ARG A O 1
ATOM 783 N N . CYS A 1 96 ? -9.498 -3.268 -3.440 1.00 93.50 96 CYS A N 1
ATOM 784 C CA . CYS A 1 96 ? -8.494 -3.669 -4.418 1.00 93.50 96 CYS A CA 1
ATOM 785 C C . CYS A 1 96 ? -8.664 -2.862 -5.718 1.00 93.50 96 CYS A C 1
ATOM 787 O O . CYS A 1 96 ? -9.785 -2.570 -6.148 1.00 93.50 96 CYS A O 1
ATOM 789 N N . HIS A 1 9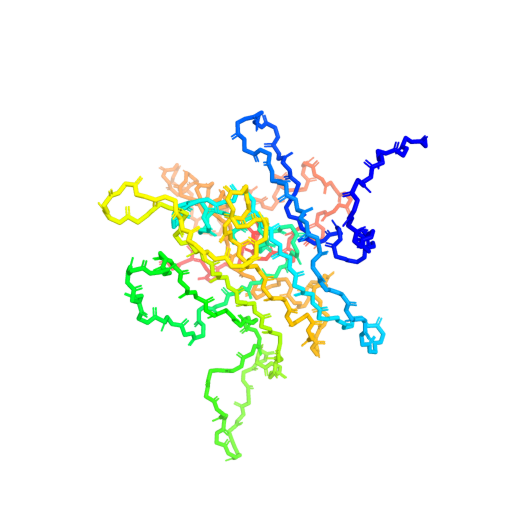7 ? -7.555 -2.503 -6.356 1.00 90.31 97 HIS A N 1
ATOM 790 C CA . HIS A 1 97 ? -7.556 -1.786 -7.628 1.00 90.31 97 HIS A CA 1
ATOM 791 C C . HIS A 1 97 ? -8.192 -2.569 -8.798 1.00 90.31 97 HIS A C 1
ATOM 793 O O . HIS A 1 97 ? -8.620 -1.930 -9.754 1.00 90.31 97 HIS A O 1
ATOM 799 N N . HIS A 1 98 ? -8.297 -3.902 -8.694 1.00 89.00 98 HIS A N 1
ATOM 800 C CA . HIS A 1 98 ? -9.052 -4.775 -9.608 1.00 89.00 98 HIS A CA 1
ATOM 801 C C . HIS A 1 98 ? -10.561 -4.841 -9.289 1.00 89.00 98 HIS A C 1
ATOM 803 O O . HIS A 1 98 ? -11.352 -5.442 -10.022 1.00 89.00 98 HIS A O 1
ATOM 809 N N . GLY A 1 99 ? -10.984 -4.260 -8.163 1.00 86.50 99 GLY A N 1
ATOM 810 C CA . GLY A 1 99 ? -12.391 -4.119 -7.806 1.00 86.50 99 GLY A CA 1
ATOM 811 C C . GLY A 1 99 ? -13.046 -2.966 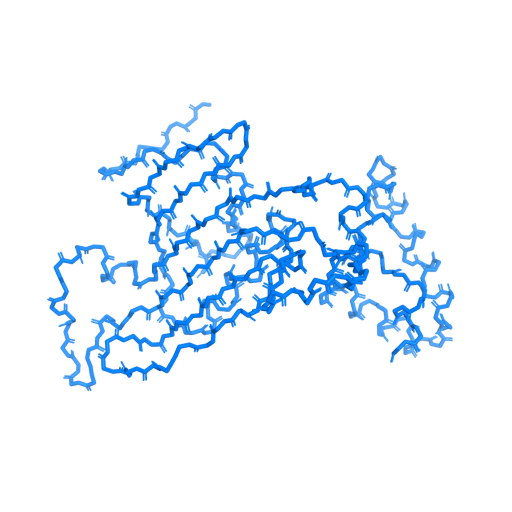-8.563 1.00 86.50 99 GLY A C 1
ATOM 812 O O . GLY A 1 99 ? -12.374 -2.046 -9.025 1.00 86.50 99 GLY A O 1
ATOM 813 N N . GLN A 1 100 ? -14.379 -2.948 -8.622 1.00 76.38 100 GLN A N 1
ATOM 814 C CA . GLN A 1 100 ? -15.158 -1.836 -9.188 1.00 76.38 100 GLN A CA 1
ATOM 815 C C . GLN A 1 100 ? -15.760 -0.944 -8.090 1.00 76.38 100 GLN A C 1
ATOM 817 O O . GLN A 1 100 ? -16.114 -1.416 -7.013 1.00 76.38 100 GLN A O 1
ATOM 822 N N . GLN A 1 101 ? -15.869 0.367 -8.345 1.00 68.44 101 GLN A N 1
ATOM 823 C CA . GLN A 1 101 ? -16.547 1.298 -7.427 1.00 68.44 101 GLN A CA 1
ATOM 824 C C . GLN A 1 101 ? -18.044 1.360 -7.723 1.00 68.44 101 GLN A C 1
ATOM 826 O O . GLN A 1 101 ? -18.855 1.532 -6.817 1.00 68.44 101 GLN A O 1
ATOM 831 N N . ARG A 1 102 ? -18.396 1.238 -9.005 1.00 70.75 102 ARG A N 1
ATOM 832 C CA . ARG A 1 102 ? -19.761 1.222 -9.522 1.00 70.75 102 ARG A CA 1
ATOM 833 C C . ARG A 1 102 ? -19.947 -0.078 -10.285 1.00 70.75 102 ARG A C 1
ATOM 835 O O . ARG A 1 102 ? -19.034 -0.482 -10.998 1.00 70.75 102 ARG A O 1
ATOM 842 N N . ARG A 1 103 ? -21.108 -0.714 -10.135 1.00 65.75 103 ARG A N 1
ATOM 843 C CA . ARG A 1 103 ? -21.451 -1.894 -10.934 1.00 65.75 103 ARG A CA 1
ATOM 844 C C . ARG A 1 103 ? -21.415 -1.496 -12.409 1.00 65.75 103 ARG A C 1
ATOM 846 O O . ARG A 1 103 ? -22.043 -0.501 -12.777 1.00 65.75 103 ARG A O 1
ATOM 853 N N . ALA A 1 104 ? -20.659 -2.233 -13.219 1.00 66.75 104 ALA A N 1
ATOM 854 C CA . ALA A 1 104 ? -20.720 -2.083 -14.666 1.00 66.75 104 ALA A CA 1
ATOM 855 C C . ALA A 1 104 ? -22.171 -2.245 -15.142 1.00 66.75 104 ALA A C 1
ATOM 857 O O . ALA A 1 104 ? -22.911 -3.078 -14.610 1.00 66.75 104 ALA A O 1
ATOM 858 N N . LYS A 1 105 ? -22.574 -1.434 -16.125 1.00 69.62 105 LYS A N 1
ATOM 859 C CA . LYS A 1 105 ? -23.844 -1.660 -16.813 1.00 69.62 105 LYS A CA 1
ATOM 860 C C . LYS A 1 105 ? -23.744 -2.980 -17.572 1.00 69.62 105 LYS A C 1
ATOM 862 O O . LYS A 1 105 ? -22.688 -3.329 -18.102 1.00 69.62 105 LYS A O 1
ATOM 867 N N . GLU A 1 106 ? -24.842 -3.714 -17.593 1.00 70.62 106 GLU A N 1
ATOM 868 C CA . GLU A 1 106 ? -24.942 -4.951 -18.355 1.00 70.62 106 GLU A CA 1
ATOM 869 C C . GLU A 1 106 ? -24.628 -4.668 -19.836 1.00 70.62 106 GLU A C 1
ATOM 871 O O . GLU A 1 106 ? -25.056 -3.650 -20.380 1.00 70.62 106 GLU A O 1
ATOM 876 N N . GLY A 1 107 ? -23.788 -5.502 -20.457 1.00 69.94 107 GLY A N 1
ATOM 877 C CA . GLY A 1 107 ? -23.356 -5.334 -21.851 1.00 69.94 107 GLY A CA 1
ATOM 878 C C . GLY A 1 107 ? -22.099 -4.482 -22.095 1.00 69.94 107 GLY A C 1
ATOM 879 O O . GLY A 1 107 ? -21.646 -4.417 -23.233 1.00 69.94 107 GLY A O 1
ATOM 880 N N . THR A 1 108 ? -21.479 -3.862 -21.080 1.00 71.50 108 THR A N 1
ATOM 881 C CA . THR A 1 108 ? -20.185 -3.169 -21.275 1.00 71.50 108 THR A CA 1
ATOM 882 C C . THR A 1 108 ? -18.998 -4.114 -21.088 1.00 71.50 108 THR A C 1
ATOM 884 O O . THR A 1 108 ? -18.921 -4.808 -20.069 1.00 71.50 108 THR A O 1
ATOM 887 N N . SER A 1 109 ? -18.043 -4.107 -22.027 1.00 66.06 109 SER A N 1
ATOM 888 C CA . SER A 1 109 ? -16.791 -4.861 -21.900 1.00 66.06 109 SER A CA 1
ATOM 889 C C . SER A 1 109 ? -15.986 -4.363 -20.700 1.00 66.06 109 SER A C 1
ATOM 891 O O . SER A 1 109 ? -15.728 -3.163 -20.569 1.00 66.06 109 SER A O 1
ATOM 893 N N . ARG A 1 110 ? -15.572 -5.280 -19.825 1.00 68.69 110 ARG A N 1
ATOM 894 C CA . ARG A 1 110 ? -14.707 -4.951 -18.687 1.00 68.69 110 ARG A CA 1
ATOM 895 C C . ARG A 1 110 ? -13.292 -4.683 -19.185 1.00 68.69 110 ARG A C 1
ATOM 897 O O . ARG A 1 110 ? -12.809 -5.377 -20.077 1.00 68.69 110 ARG A O 1
ATOM 904 N N . HIS A 1 111 ? -12.621 -3.697 -18.593 1.00 75.75 111 HIS A N 1
ATOM 905 C CA . HIS A 1 111 ? -11.187 -3.536 -18.802 1.00 75.75 111 HIS A CA 1
ATOM 906 C C . HIS A 1 111 ? -10.469 -4.796 -18.290 1.00 75.75 111 HIS A C 1
ATOM 908 O O . HIS A 1 111 ? -10.898 -5.378 -17.298 1.00 75.75 111 HIS A O 1
ATOM 914 N N . SER A 1 112 ? -9.364 -5.210 -18.917 1.00 79.19 112 SER A N 1
ATOM 915 C CA . SER A 1 112 ? -8.611 -6.427 -18.533 1.00 79.19 112 SER A CA 1
ATOM 916 C C . SER A 1 112 ? -8.128 -6.421 -17.076 1.00 79.19 112 SER A C 1
ATOM 918 O O . SER A 1 112 ? -7.937 -7.463 -16.461 1.00 79.19 112 SER A O 1
ATOM 920 N N . LYS A 1 113 ? -7.984 -5.221 -16.514 1.00 83.62 113 LYS A N 1
ATOM 921 C CA . LYS A 1 113 ? -7.690 -4.958 -15.101 1.00 83.62 113 LYS A CA 1
ATOM 922 C C . LYS A 1 113 ? -8.875 -5.225 -14.163 1.00 83.62 113 LYS A C 1
ATOM 924 O O . LYS A 1 113 ? -8.662 -5.485 -12.990 1.00 83.62 113 LYS A O 1
ATOM 929 N N . ASP A 1 114 ? -10.116 -5.133 -14.615 1.00 84.75 114 ASP A N 1
ATOM 930 C CA . ASP A 1 114 ? -11.279 -5.153 -13.727 1.00 84.75 114 ASP A CA 1
ATOM 931 C C . ASP A 1 114 ? -11.829 -6.572 -13.566 1.00 84.75 114 ASP A C 1
ATOM 933 O O . ASP A 1 114 ? -12.720 -7.007 -14.299 1.00 84.75 114 ASP A O 1
ATOM 937 N N . THR A 1 115 ? -11.339 -7.289 -12.554 1.00 85.81 115 THR A N 1
ATOM 938 C CA . THR A 1 115 ? -11.809 -8.649 -12.240 1.00 85.81 115 THR A CA 1
ATOM 939 C C . THR A 1 115 ? -13.084 -8.657 -11.398 1.00 85.81 115 THR A C 1
ATOM 941 O O . THR A 1 115 ? -13.692 -9.706 -11.205 1.00 85.81 115 THR A O 1
ATOM 944 N N . GLY A 1 116 ? -13.509 -7.504 -10.868 1.00 86.25 116 GLY A N 1
ATOM 945 C CA . GLY A 1 116 ? -14.640 -7.429 -9.936 1.00 86.25 116 GLY A CA 1
ATOM 946 C C . GLY A 1 116 ? -14.279 -7.892 -8.522 1.00 86.25 116 GLY A C 1
ATOM 947 O O . GLY A 1 116 ? -15.144 -8.362 -7.786 1.00 86.25 116 GLY A O 1
ATOM 948 N N . CYS A 1 117 ? -13.005 -7.753 -8.146 1.00 89.56 117 CYS A N 1
ATOM 949 C CA . CYS A 1 117 ? -12.488 -8.147 -6.841 1.00 89.56 117 CYS A CA 1
ATOM 950 C C . CYS A 1 117 ? -13.282 -7.526 -5.676 1.00 89.56 117 CYS A C 1
ATOM 952 O O . CYS A 1 117 ? -13.545 -6.318 -5.658 1.00 89.56 117 CYS A O 1
ATOM 954 N N . CYS A 1 118 ? -13.636 -8.360 -4.693 1.00 89.56 118 CYS A N 1
ATOM 955 C CA . CYS A 1 118 ? -14.426 -7.975 -3.521 1.00 89.56 118 CYS A CA 1
ATOM 956 C C . CYS A 1 118 ? -13.577 -7.613 -2.296 1.00 89.56 118 CYS A C 1
ATOM 958 O O . CYS A 1 118 ? -14.152 -7.277 -1.261 1.00 89.56 118 CYS A O 1
ATOM 960 N N . ALA A 1 119 ? -12.246 -7.657 -2.402 1.00 93.12 119 ALA A N 1
ATOM 961 C CA . ALA A 1 119 ? -11.363 -7.379 -1.282 1.00 93.12 119 ALA A CA 1
ATOM 962 C C . ALA A 1 119 ? -11.499 -5.930 -0.787 1.00 93.12 119 ALA A C 1
ATOM 964 O O . ALA A 1 119 ? -11.472 -4.972 -1.578 1.00 93.12 119 ALA A O 1
ATOM 965 N N . LYS A 1 120 ? -11.638 -5.773 0.533 1.00 95.19 120 LYS A N 1
ATOM 966 C CA . LYS A 1 120 ? -11.799 -4.478 1.207 1.00 95.19 120 LYS A CA 1
ATOM 967 C C . LYS A 1 120 ? -10.899 -4.377 2.424 1.00 95.19 120 LYS A C 1
ATOM 969 O O . LYS A 1 120 ? -10.664 -5.352 3.128 1.00 95.19 120 LYS A O 1
ATOM 974 N N . LEU A 1 121 ? -10.471 -3.156 2.706 1.00 95.81 121 LEU A N 1
ATOM 975 C CA . LEU A 1 121 ? -9.762 -2.814 3.929 1.00 95.81 121 LEU A CA 1
ATOM 976 C C . LEU A 1 121 ? -10.428 -1.587 4.532 1.00 95.81 121 LEU A C 1
ATOM 978 O O . LEU A 1 121 ? -10.626 -0.582 3.854 1.00 95.81 121 LEU A O 1
ATOM 982 N N . THR A 1 122 ? -10.798 -1.650 5.805 1.00 96.00 122 THR A N 1
ATOM 983 C CA . THR A 1 122 ? -11.288 -0.484 6.545 1.00 96.00 122 THR A CA 1
ATOM 984 C C . THR A 1 122 ? -10.275 -0.105 7.604 1.00 96.00 122 THR A C 1
ATOM 986 O O . THR A 1 122 ? -10.023 -0.882 8.520 1.00 96.00 122 THR A O 1
ATOM 989 N N . LEU A 1 123 ? -9.755 1.113 7.502 1.00 94.44 123 LEU A N 1
ATOM 990 C CA . LEU A 1 123 ? -8.808 1.679 8.452 1.00 94.44 123 LEU A CA 1
ATOM 991 C C . LEU A 1 123 ? -9.519 2.747 9.276 1.00 94.44 123 LEU A C 1
ATOM 993 O O . LEU A 1 123 ? -10.098 3.677 8.708 1.00 94.44 123 LEU A O 1
ATOM 997 N N . THR A 1 124 ? -9.533 2.594 10.599 1.00 92.75 124 THR A N 1
ATOM 998 C CA . THR A 1 124 ? -10.217 3.514 11.518 1.00 92.75 124 THR A CA 1
ATOM 999 C C . THR A 1 124 ? -9.304 3.896 12.676 1.00 92.75 124 THR A C 1
ATOM 1001 O O . THR A 1 124 ? -9.093 3.085 13.568 1.00 92.75 124 THR A O 1
ATOM 1004 N N . VAL A 1 125 ? -8.848 5.146 12.717 1.00 90.69 125 VAL A N 1
ATOM 1005 C CA . VAL A 1 125 ? -8.107 5.707 13.856 1.00 90.69 125 VAL A CA 1
ATOM 1006 C C . VAL A 1 125 ? -9.108 6.313 14.830 1.00 90.69 125 VAL A C 1
ATOM 1008 O O . VAL A 1 125 ? -9.825 7.273 14.506 1.00 90.69 125 VAL A O 1
ATOM 1011 N N . ARG A 1 126 ? -9.190 5.749 16.033 1.00 87.69 126 ARG A N 1
ATOM 1012 C CA . ARG A 1 126 ? -10.063 6.257 17.092 1.00 87.69 126 ARG A CA 1
ATOM 1013 C C . ARG A 1 126 ? -9.331 7.275 17.961 1.00 87.69 126 ARG A C 1
ATOM 1015 O O . ARG A 1 126 ? -8.118 7.246 18.123 1.00 87.69 126 ARG A O 1
ATOM 1022 N N . ARG A 1 127 ? -10.096 8.191 18.547 1.00 82.62 127 ARG A N 1
ATOM 1023 C CA . ARG A 1 127 ? -9.574 9.192 19.478 1.00 82.62 127 ARG A CA 1
ATOM 1024 C C . ARG A 1 127 ? -9.397 8.572 20.871 1.00 82.62 127 ARG A C 1
ATOM 1026 O O . ARG A 1 127 ? -10.369 8.100 21.462 1.00 82.62 127 ARG A O 1
ATOM 1033 N N . THR A 1 128 ? -8.183 8.634 21.412 1.00 80.81 128 THR A N 1
ATOM 1034 C CA . THR A 1 128 ? -7.852 8.170 22.775 1.00 80.81 128 THR A CA 1
ATOM 1035 C C . THR A 1 128 ? -8.093 9.229 23.845 1.00 80.81 128 THR A C 1
ATOM 1037 O O . THR A 1 128 ? -8.495 8.895 24.958 1.00 80.81 128 THR A O 1
ATOM 1040 N N . VAL A 1 129 ? -7.902 10.506 23.500 1.00 77.56 129 VAL A N 1
ATOM 1041 C CA . VAL A 1 129 ? -8.076 11.654 24.400 1.00 77.56 129 VAL A CA 1
ATOM 1042 C C . VAL A 1 129 ? -9.105 12.616 23.814 1.00 77.56 129 VAL A C 1
ATOM 1044 O O . VAL A 1 129 ? -8.983 13.056 22.667 1.00 77.56 129 VAL A O 1
ATOM 1047 N N . THR A 1 130 ? -10.145 12.931 24.585 1.00 71.19 130 THR A N 1
ATOM 1048 C CA . THR A 1 130 ? -11.190 13.889 24.204 1.00 71.19 130 THR A CA 1
ATOM 1049 C C . THR A 1 130 ? -10.610 15.293 24.030 1.00 71.19 130 THR A C 1
ATOM 1051 O O . THR A 1 130 ? -9.533 15.603 24.526 1.00 71.19 130 THR A O 1
ATOM 1054 N N . GLN A 1 131 ? -11.352 16.190 23.373 1.00 67.31 131 GLN A N 1
ATOM 1055 C CA . GLN A 1 131 ? -10.945 17.601 23.259 1.00 67.31 131 GLN A CA 1
ATOM 1056 C C . GLN A 1 131 ? -10.737 18.286 24.621 1.00 67.31 131 GLN A C 1
ATOM 1058 O O . GLN A 1 131 ? -9.959 19.221 24.723 1.00 67.31 131 GLN A O 1
ATOM 1063 N N . SER A 1 132 ? -11.400 17.794 25.669 1.00 69.94 132 SER A N 1
ATOM 1064 C CA . SER A 1 132 ? -11.260 18.263 27.049 1.00 69.94 132 SER A CA 1
ATOM 1065 C C . SER A 1 132 ? -10.108 17.610 27.831 1.00 69.94 132 SER A C 1
ATOM 1067 O O . SER A 1 132 ? -10.074 17.723 29.053 1.00 69.94 132 SER A O 1
ATOM 1069 N N . GLY A 1 133 ? -9.210 16.872 27.169 1.00 70.69 133 GLY A N 1
ATOM 1070 C CA . GLY A 1 133 ? -8.055 16.224 27.805 1.00 70.69 133 GLY A CA 1
ATOM 1071 C C . GLY A 1 133 ? -8.381 14.952 28.596 1.00 70.69 133 GLY A C 1
ATOM 1072 O O . GLY A 1 133 ? -7.502 14.377 29.231 1.00 70.69 133 GLY A O 1
ATOM 1073 N N . ARG A 1 134 ? -9.633 14.474 28.570 1.00 73.31 134 ARG A N 1
ATOM 1074 C CA . ARG A 1 134 ? -10.040 13.260 29.293 1.00 73.31 134 ARG A CA 1
ATOM 1075 C C . ARG A 1 134 ? -9.782 12.017 28.451 1.00 73.31 134 ARG A C 1
ATOM 1077 O O . ARG A 1 134 ? -9.988 12.023 27.238 1.00 73.31 134 ARG A O 1
ATOM 1084 N N . LYS A 1 135 ? -9.402 10.917 29.102 1.00 72.00 135 LYS A N 1
ATOM 1085 C CA . LYS A 1 135 ? -9.311 9.608 28.445 1.00 72.00 135 LYS A CA 1
ATOM 1086 C C . LYS A 1 135 ? -10.680 9.180 27.905 1.00 72.00 135 LYS A C 1
ATOM 1088 O O . LYS A 1 135 ? -11.716 9.403 28.538 1.00 72.00 135 LYS A O 1
ATOM 1093 N N . SER A 1 136 ? -10.678 8.585 26.718 1.00 68.06 136 SER A N 1
ATOM 1094 C CA . SER A 1 136 ? -11.867 8.024 26.079 1.00 68.06 136 SER A CA 1
ATOM 1095 C C . SER A 1 136 ? -12.460 6.908 26.944 1.00 68.06 136 SER A C 1
ATOM 1097 O O . SER A 1 136 ? -11.740 6.012 27.372 1.00 68.06 136 SER A O 1
ATOM 1099 N N . LYS A 1 137 ? -13.776 6.950 27.188 1.00 66.38 137 LYS A N 1
ATOM 1100 C CA . LYS A 1 137 ? -14.518 5.936 27.964 1.00 66.38 137 LYS A CA 1
ATOM 1101 C C . LYS A 1 137 ? -14.958 4.738 27.108 1.00 66.38 137 LYS A C 1
ATOM 1103 O O . LYS A 1 137 ? -16.046 4.209 27.310 1.00 66.38 137 LYS A O 1
ATOM 1108 N N . ASN A 1 138 ? -14.194 4.383 26.078 1.00 67.12 138 ASN A N 1
ATOM 1109 C CA . ASN A 1 138 ? -14.558 3.239 25.244 1.00 67.12 138 ASN A CA 1
ATOM 1110 C C . ASN A 1 138 ? -14.436 1.944 26.066 1.00 67.12 138 ASN A C 1
ATOM 1112 O O . ASN A 1 138 ? -13.541 1.838 26.899 1.00 67.12 138 ASN A O 1
ATOM 1116 N N . SER A 1 139 ? -15.335 0.990 25.826 1.00 61.78 139 SER A N 1
ATOM 1117 C CA . SER A 1 139 ? -15.340 -0.318 26.483 1.00 61.78 139 SER A CA 1
ATOM 1118 C C . SER A 1 139 ? -14.185 -1.217 26.040 1.00 61.78 139 SER A C 1
ATOM 1120 O O . SER A 1 139 ? -13.860 -2.160 26.744 1.00 61.78 139 SER A O 1
ATOM 1122 N N . ASP A 1 140 ? -13.597 -0.945 24.872 1.00 66.19 140 ASP A N 1
ATOM 1123 C CA . ASP A 1 140 ? -12.476 -1.699 24.306 1.00 66.19 140 ASP A CA 1
ATOM 1124 C C . ASP A 1 140 ? -11.167 -1.416 25.083 1.00 66.19 140 ASP A C 1
ATOM 1126 O O . ASP A 1 140 ? -10.665 -0.285 25.003 1.00 66.19 140 ASP A O 1
ATOM 1130 N N . PRO A 1 141 ? -10.608 -2.397 25.825 1.00 65.56 141 PRO A N 1
ATOM 1131 C CA . PRO A 1 141 ? -9.429 -2.197 26.674 1.00 65.56 141 PRO A CA 1
ATOM 1132 C C . PRO A 1 141 ? -8.191 -1.760 25.887 1.00 65.56 141 PRO A C 1
ATOM 1134 O O . PRO A 1 141 ? -7.397 -0.945 26.366 1.00 65.56 141 PRO A O 1
ATOM 1137 N N . HIS A 1 142 ? -8.056 -2.233 24.646 1.00 69.06 142 HIS A N 1
ATOM 1138 C CA . HIS A 1 142 ? -6.866 -1.996 23.834 1.00 69.06 142 HIS A CA 1
ATOM 1139 C C . HIS A 1 142 ? -6.880 -0.635 23.149 1.00 69.06 142 HIS A C 1
ATOM 1141 O O . HIS A 1 142 ? -5.862 -0.223 22.612 1.00 69.06 142 HIS A O 1
ATOM 1147 N N . ILE A 1 143 ? -7.973 0.134 23.196 1.00 70.75 143 ILE A N 1
ATOM 1148 C CA . ILE A 1 143 ? -8.042 1.408 22.468 1.00 70.75 143 ILE A CA 1
ATOM 1149 C C . ILE A 1 143 ? -7.016 2.446 22.940 1.00 70.75 143 ILE A C 1
ATOM 1151 O O . ILE A 1 143 ? -6.652 3.333 22.172 1.00 70.75 143 ILE A O 1
ATOM 1155 N N . GLN A 1 144 ? -6.594 2.398 24.211 1.00 69.44 144 GLN A N 1
ATOM 1156 C CA . GLN A 1 144 ? -5.643 3.377 24.750 1.00 69.44 144 GLN A CA 1
ATOM 1157 C C . GLN A 1 144 ? -4.224 3.130 24.230 1.00 69.44 144 GLN A C 1
ATOM 1159 O O . GLN A 1 144 ? -3.480 4.090 24.020 1.00 69.44 144 GLN A O 1
ATOM 1164 N N . THR A 1 145 ? -3.871 1.866 23.999 1.00 73.00 145 THR A N 1
ATOM 1165 C CA . THR A 1 145 ? -2.560 1.434 23.500 1.00 73.00 145 THR A CA 1
ATOM 1166 C C . THR A 1 145 ? -2.558 1.295 21.974 1.00 73.00 145 THR A C 1
ATOM 1168 O O . THR A 1 145 ? -1.632 1.770 21.323 1.00 73.00 145 THR A O 1
ATOM 1171 N N . HIS A 1 146 ? -3.649 0.778 21.406 1.00 80.94 146 HIS A N 1
ATOM 1172 C CA . HIS A 1 146 ? -3.859 0.459 19.992 1.00 80.94 146 HIS A CA 1
ATOM 1173 C C . HIS A 1 146 ? -5.150 1.105 19.449 1.00 80.94 146 HIS A C 1
ATOM 1175 O O . HIS A 1 146 ? -6.172 0.441 19.251 1.00 80.94 146 HIS A O 1
ATOM 1181 N N . PRO A 1 147 ? -5.165 2.431 19.219 1.00 84.62 147 PRO A N 1
ATOM 1182 C CA . PRO A 1 147 ? -6.393 3.129 18.844 1.00 84.62 147 PRO A CA 1
ATOM 1183 C C . PRO A 1 147 ? -6.847 2.899 17.407 1.00 84.62 147 PRO A C 1
ATOM 1185 O O . PRO A 1 147 ? -7.967 3.294 17.054 1.00 84.62 147 PRO A O 1
ATOM 1188 N N . THR A 1 148 ? -6.004 2.308 16.564 1.00 90.12 148 THR A N 1
ATOM 1189 C CA . THR A 1 148 ? -6.330 2.093 15.158 1.00 90.12 148 THR A CA 1
ATOM 1190 C C . THR A 1 148 ? -6.854 0.689 14.942 1.00 90.12 148 THR A C 1
ATOM 1192 O O . THR A 1 148 ? -6.155 -0.283 15.178 1.00 90.12 148 THR A O 1
ATOM 1195 N N . LEU A 1 149 ? -8.087 0.596 14.452 1.00 91.50 149 LEU A N 1
ATOM 1196 C CA . LEU A 1 149 ? -8.731 -0.650 14.060 1.00 91.50 149 LEU A CA 1
ATOM 1197 C C . LEU A 1 149 ? -8.581 -0.853 12.552 1.00 91.50 149 LEU A C 1
ATOM 1199 O O . LEU A 1 149 ? -9.051 -0.028 11.756 1.00 91.50 149 LEU A O 1
ATOM 1203 N N . VAL A 1 150 ? -8.003 -1.986 12.179 1.00 94.00 150 VAL A N 1
ATOM 1204 C CA . VAL A 1 150 ? -7.902 -2.474 10.806 1.00 94.00 150 VAL A CA 1
ATOM 1205 C C . VAL A 1 150 ? -8.885 -3.627 10.643 1.00 94.00 150 VAL A C 1
ATOM 1207 O O . VAL A 1 150 ? -8.828 -4.616 11.371 1.00 94.00 150 VAL A O 1
ATOM 1210 N N . LYS A 1 151 ? -9.797 -3.511 9.677 1.00 94.94 151 LYS A N 1
ATOM 1211 C CA . LYS A 1 151 ? -10.645 -4.626 9.239 1.00 94.94 151 LYS A CA 1
ATOM 1212 C C . LYS A 1 151 ? -10.259 -5.028 7.828 1.00 94.94 151 LYS A C 1
ATOM 1214 O O . LYS A 1 151 ? -10.351 -4.201 6.920 1.00 94.94 151 LYS A O 1
ATOM 1219 N N . LEU A 1 152 ? -9.866 -6.280 7.660 1.00 94.31 152 LEU A N 1
ATOM 1220 C CA . LEU A 1 152 ? -9.461 -6.880 6.399 1.00 94.31 152 LEU A CA 1
ATOM 1221 C C . LEU A 1 152 ? -10.541 -7.850 5.934 1.00 94.31 152 LEU A C 1
ATOM 1223 O O . LEU A 1 152 ? -10.877 -8.800 6.634 1.00 94.31 152 LEU A O 1
ATOM 1227 N N . GLU A 1 153 ? -11.061 -7.613 4.739 1.00 94.31 153 GLU A N 1
ATOM 1228 C CA . GLU A 1 153 ? -11.812 -8.577 3.941 1.00 94.31 153 GLU A CA 1
ATOM 1229 C C . GLU A 1 153 ? -10.882 -9.023 2.809 1.00 94.31 153 GLU A C 1
ATOM 1231 O O . GLU A 1 153 ? -10.920 -8.475 1.704 1.00 94.31 153 GLU A O 1
ATOM 1236 N N . TRP A 1 154 ? -10.001 -9.980 3.098 1.00 91.81 154 TRP A N 1
ATOM 1237 C CA . TRP A 1 154 ? -9.013 -10.506 2.159 1.00 91.81 154 TRP A CA 1
ATOM 1238 C C . TRP A 1 154 ? -9.654 -11.561 1.254 1.00 91.81 154 TRP A C 1
ATOM 1240 O O . TRP A 1 154 ? -9.426 -12.757 1.391 1.00 91.81 154 TRP A O 1
ATOM 1250 N N . LYS A 1 155 ? -10.538 -11.119 0.357 1.00 91.06 155 LYS A N 1
ATOM 1251 C CA . LYS A 1 155 ? -11.281 -11.978 -0.581 1.00 91.06 155 LYS A CA 1
ATOM 1252 C C . LYS A 1 155 ? -10.974 -11.569 -2.017 1.00 91.06 155 LYS A C 1
ATOM 1254 O O . LYS A 1 155 ? -11.739 -10.832 -2.648 1.00 91.06 155 LYS A O 1
ATOM 1259 N N . HIS A 1 156 ? -9.815 -12.006 -2.501 1.00 88.75 156 HIS A N 1
ATOM 1260 C CA . HIS A 1 156 ? -9.370 -11.765 -3.869 1.00 88.75 156 HIS A CA 1
ATOM 1261 C C . HIS A 1 156 ? -9.871 -12.867 -4.804 1.00 88.75 156 HIS A C 1
ATOM 1263 O O . HIS A 1 156 ? -9.795 -14.044 -4.484 1.00 88.75 156 HIS A O 1
ATOM 1269 N N . ASN A 1 157 ? -10.381 -12.475 -5.971 1.00 89.50 157 ASN A N 1
ATOM 1270 C CA . ASN A 1 157 ? -10.781 -13.401 -7.038 1.00 89.50 157 ASN A CA 1
ATOM 1271 C C . ASN A 1 157 ? -9.739 -13.482 -8.167 1.00 89.50 157 ASN A C 1
ATOM 1273 O O . ASN A 1 157 ? -10.034 -13.934 -9.269 1.00 89.50 157 ASN A O 1
ATOM 1277 N N . HIS A 1 158 ? -8.550 -12.953 -7.906 1.00 86.44 158 HIS A N 1
ATOM 1278 C CA . HIS A 1 158 ? -7.416 -12.926 -8.808 1.00 86.44 158 HIS A CA 1
ATOM 1279 C C . HIS A 1 158 ? -6.167 -13.241 -7.990 1.00 86.44 158 HIS A C 1
ATOM 1281 O O . HIS A 1 158 ? -6.106 -12.949 -6.793 1.00 86.44 158 HIS A O 1
ATOM 1287 N N . VAL A 1 159 ? -5.160 -13.801 -8.646 1.00 86.25 159 VAL A N 1
ATOM 1288 C CA . VAL A 1 159 ? -3.860 -14.028 -8.017 1.00 86.25 159 VAL A CA 1
ATOM 1289 C C . VAL A 1 159 ? -3.165 -12.677 -7.815 1.00 86.25 159 VAL A C 1
ATOM 1291 O O . VAL A 1 159 ? -3.332 -11.763 -8.624 1.00 86.25 159 VAL A O 1
ATOM 1294 N N . ILE A 1 160 ? -2.440 -12.523 -6.708 1.00 85.50 160 ILE A N 1
ATOM 1295 C CA . ILE A 1 160 ? -1.792 -11.260 -6.321 1.00 85.50 160 ILE A CA 1
ATOM 1296 C C . ILE A 1 160 ? -0.319 -11.254 -6.748 1.00 85.50 160 ILE A C 1
ATOM 1298 O O . ILE A 1 160 ? 0.139 -10.299 -7.364 1.00 85.50 160 ILE A O 1
ATOM 1302 N N . SER A 1 161 ? 0.397 -12.350 -6.494 1.00 82.25 161 SER A N 1
ATOM 1303 C CA . SER A 1 161 ? 1.860 -12.426 -6.619 1.00 82.25 161 SER A CA 1
ATOM 1304 C C . SER A 1 161 ? 2.345 -13.009 -7.952 1.00 82.25 161 SER A C 1
ATOM 1306 O O . SER A 1 161 ? 3.323 -13.751 -7.982 1.00 82.25 161 SER A O 1
ATOM 1308 N N . ILE A 1 162 ? 1.651 -12.719 -9.059 1.00 85.12 162 ILE A N 1
ATOM 1309 C CA . ILE A 1 162 ? 2.061 -13.160 -10.405 1.00 85.12 162 ILE A CA 1
ATOM 1310 C C . ILE A 1 162 ? 2.337 -11.964 -11.323 1.00 85.12 162 ILE A C 1
ATOM 1312 O O . ILE A 1 162 ? 1.632 -10.957 -11.218 1.00 85.12 162 ILE A O 1
ATOM 1316 N N . PRO A 1 163 ? 3.258 -12.090 -12.300 1.00 84.69 163 PRO A N 1
ATOM 1317 C CA . PRO A 1 163 ? 3.564 -11.045 -13.286 1.00 84.69 163 PRO A CA 1
ATOM 1318 C C . PRO A 1 163 ? 2.330 -10.374 -13.910 1.00 84.69 163 PRO A C 1
ATOM 1320 O O . PRO A 1 163 ? 2.245 -9.153 -14.031 1.00 84.69 163 PRO A O 1
ATOM 1323 N N . ALA A 1 164 ? 1.312 -11.172 -14.251 1.00 84.12 164 ALA A N 1
ATOM 1324 C CA . ALA A 1 164 ? 0.087 -10.682 -14.879 1.00 84.12 164 ALA A CA 1
ATOM 1325 C C . ALA A 1 164 ? -0.746 -9.743 -13.986 1.00 84.12 164 ALA A C 1
ATOM 1327 O O . ALA A 1 164 ? -1.507 -8.931 -14.517 1.00 84.12 164 ALA A O 1
ATOM 1328 N N . ALA A 1 165 ? -0.615 -9.852 -12.662 1.00 84.81 165 ALA A N 1
ATOM 1329 C CA . ALA A 1 165 ? -1.261 -8.974 -11.691 1.00 84.81 165 ALA A CA 1
ATOM 1330 C C . ALA A 1 165 ? -0.360 -7.782 -11.327 1.00 84.81 165 ALA A C 1
ATOM 1332 O O . ALA A 1 165 ? -0.835 -6.645 -11.292 1.00 84.81 165 ALA A O 1
ATOM 1333 N N . LEU A 1 166 ? 0.942 -8.025 -11.136 1.00 88.75 166 LEU A N 1
ATOM 1334 C CA . LEU A 1 166 ? 1.916 -7.011 -10.714 1.00 88.75 166 LEU A CA 1
ATOM 1335 C C . LEU A 1 166 ? 2.071 -5.866 -11.730 1.00 88.75 166 LEU A C 1
ATOM 1337 O O . LEU A 1 166 ? 2.230 -4.713 -11.332 1.00 88.75 166 LEU A O 1
ATOM 1341 N N . LYS A 1 167 ? 1.876 -6.126 -13.029 1.00 89.00 167 LYS A N 1
ATOM 1342 C CA . LYS A 1 167 ? 1.897 -5.086 -14.077 1.00 89.00 167 LYS A CA 1
ATOM 1343 C C . LYS A 1 167 ? 0.866 -3.962 -13.893 1.00 89.00 167 LYS A C 1
ATOM 1345 O O . LYS A 1 167 ? 0.966 -2.919 -14.530 1.00 89.00 167 LYS A O 1
ATOM 1350 N N . TYR A 1 168 ? -0.173 -4.171 -13.079 1.00 88.19 168 TYR A N 1
ATOM 1351 C CA . TYR A 1 168 ? -1.215 -3.170 -12.826 1.00 88.19 168 TYR A CA 1
ATOM 1352 C C . TYR A 1 168 ? -1.000 -2.362 -11.540 1.00 88.19 168 TYR A C 1
ATOM 1354 O O . TYR A 1 168 ? -1.808 -1.458 -11.265 1.00 88.19 168 TYR A O 1
ATOM 1362 N N . ARG A 1 169 ? 0.072 -2.662 -10.787 1.00 90.94 169 ARG A N 1
ATOM 1363 C CA . ARG A 1 169 ? 0.499 -1.888 -9.618 1.00 90.94 169 ARG A CA 1
ATOM 1364 C C . ARG A 1 169 ? 0.852 -0.454 -10.012 1.00 90.94 169 ARG A C 1
ATOM 1366 O O . ARG A 1 169 ? 1.053 -0.124 -11.184 1.00 90.94 169 ARG A O 1
ATOM 1373 N N . ASP A 1 170 ? 0.857 0.425 -9.022 1.00 90.88 170 ASP A N 1
ATOM 1374 C CA . ASP A 1 170 ? 1.402 1.768 -9.197 1.00 90.88 170 ASP A CA 1
ATOM 1375 C C . ASP A 1 170 ? 2.919 1.724 -9.061 1.00 90.88 170 ASP A C 1
ATOM 1377 O O . ASP A 1 170 ? 3.420 0.939 -8.258 1.00 90.88 170 ASP A O 1
ATOM 1381 N N . ALA A 1 171 ? 3.615 2.571 -9.824 1.00 92.44 171 ALA A N 1
ATOM 1382 C CA . ALA A 1 171 ? 5.045 2.788 -9.651 1.00 92.44 171 ALA A CA 1
ATOM 1383 C C . ALA A 1 171 ? 5.324 3.268 -8.222 1.00 92.44 171 ALA A C 1
ATOM 1385 O O . ALA A 1 171 ? 4.603 4.129 -7.702 1.00 92.44 171 ALA A O 1
ATOM 1386 N N . SER A 1 172 ? 6.338 2.685 -7.583 1.00 92.31 172 SER A N 1
ATOM 1387 C CA . SER A 1 172 ? 6.725 3.080 -6.233 1.00 92.31 172 SER A CA 1
ATOM 1388 C C . SER A 1 172 ? 7.287 4.508 -6.230 1.00 92.31 172 SER A C 1
ATOM 1390 O O . SER A 1 172 ? 7.845 4.955 -7.237 1.00 92.31 172 SER A O 1
ATOM 1392 N N . PRO A 1 173 ? 7.192 5.237 -5.104 1.00 90.69 173 PRO A N 1
ATOM 1393 C CA . PRO A 1 173 ? 7.843 6.537 -4.970 1.00 90.69 173 PRO A CA 1
ATOM 1394 C C . PRO A 1 173 ? 9.357 6.474 -5.208 1.00 90.69 173 PRO A C 1
ATOM 1396 O O . PRO A 1 173 ? 9.915 7.405 -5.778 1.00 90.69 173 PRO A O 1
ATOM 1399 N N . GLU A 1 174 ? 10.007 5.373 -4.817 1.00 91.88 174 GLU A N 1
ATOM 1400 C CA . GLU A 1 174 ? 11.437 5.148 -5.049 1.00 91.88 174 GLU A CA 1
ATOM 1401 C C . GLU A 1 174 ? 11.752 5.053 -6.547 1.00 91.88 174 GLU A C 1
ATOM 1403 O O . GLU A 1 174 ? 12.625 5.761 -7.046 1.00 91.88 174 GLU A O 1
ATOM 1408 N N . THR A 1 175 ? 11.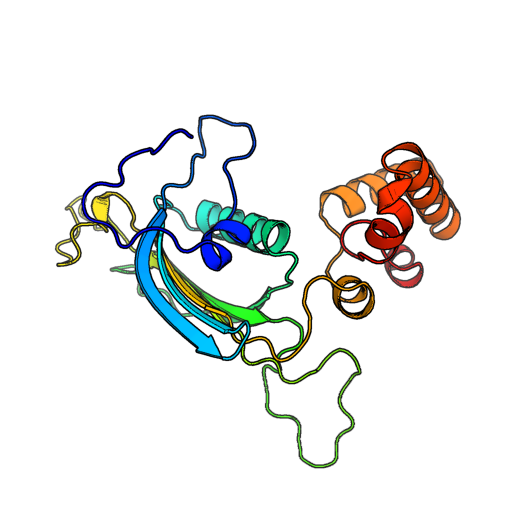002 4.235 -7.288 1.00 92.56 175 THR A N 1
ATOM 1409 C CA . THR A 1 175 ? 11.140 4.114 -8.745 1.00 92.56 175 THR A CA 1
ATOM 1410 C C . THR A 1 175 ? 10.865 5.442 -9.444 1.00 92.56 175 THR A C 1
ATOM 1412 O O . THR A 1 175 ? 11.605 5.820 -10.350 1.00 92.56 175 THR A O 1
ATOM 1415 N N . CYS A 1 176 ? 9.838 6.183 -9.018 1.00 93.12 176 CYS A N 1
ATOM 1416 C CA . CYS A 1 176 ? 9.560 7.516 -9.552 1.00 93.12 176 CYS A CA 1
ATOM 1417 C C . CYS A 1 176 ? 10.736 8.474 -9.316 1.00 93.12 176 CYS A C 1
ATOM 1419 O O . CYS A 1 176 ? 11.155 9.149 -10.251 1.00 93.12 176 CYS A O 1
ATOM 1421 N N . ALA A 1 177 ? 11.311 8.492 -8.110 1.00 94.38 177 ALA A N 1
ATOM 1422 C CA . ALA A 1 177 ? 12.460 9.337 -7.792 1.00 94.38 177 ALA A CA 1
ATOM 1423 C C . ALA A 1 177 ? 13.695 8.986 -8.643 1.00 94.38 177 ALA A C 1
ATOM 1425 O O . ALA A 1 177 ? 14.345 9.889 -9.169 1.00 94.38 177 ALA A O 1
ATOM 1426 N N . LYS A 1 178 ? 13.975 7.690 -8.845 1.00 93.88 178 LYS A N 1
ATOM 1427 C CA . LYS A 1 178 ? 15.056 7.225 -9.736 1.00 93.88 178 LYS A CA 1
ATOM 1428 C C . LYS A 1 178 ? 14.838 7.681 -11.178 1.00 93.88 178 LYS A C 1
ATOM 1430 O O . LYS A 1 178 ? 15.749 8.212 -11.805 1.00 93.88 178 LYS A O 1
ATOM 1435 N N . LEU A 1 179 ? 13.622 7.528 -11.705 1.00 94.12 179 LEU A N 1
ATOM 1436 C CA . LEU A 1 179 ? 13.293 7.990 -13.056 1.00 94.12 179 LEU A CA 1
ATOM 1437 C C . LEU A 1 179 ? 13.436 9.510 -13.190 1.00 94.12 179 LEU A C 1
ATOM 1439 O O . LEU A 1 179 ? 14.018 9.983 -14.164 1.00 94.12 179 LEU A O 1
ATOM 1443 N N . GLU A 1 180 ? 12.971 10.278 -12.203 1.00 94.06 180 GLU A N 1
ATOM 1444 C CA . GLU A 1 180 ? 13.141 11.733 -12.178 1.00 94.06 180 GLU A CA 1
ATOM 1445 C C . GLU A 1 180 ? 14.616 12.152 -12.196 1.00 94.06 180 GLU A C 1
ATOM 1447 O O . GLU A 1 180 ? 14.971 13.125 -12.864 1.00 94.06 180 GLU A O 1
ATOM 1452 N N . GLU A 1 181 ? 15.484 11.440 -11.477 1.00 95.56 181 GLU A N 1
ATOM 1453 C CA . GLU A 1 181 ? 16.929 11.675 -11.493 1.00 95.56 181 GLU A CA 1
ATOM 1454 C C . GLU A 1 181 ? 17.534 11.374 -12.870 1.00 95.56 181 GLU A C 1
ATOM 1456 O O . GLU A 1 181 ? 18.256 12.204 -13.428 1.00 95.56 181 GLU A O 1
ATOM 1461 N N . LEU A 1 182 ? 17.172 10.242 -13.477 1.00 94.88 182 LEU A N 1
ATOM 1462 C CA . LEU A 1 182 ? 17.627 9.883 -14.821 1.00 94.88 182 LEU A CA 1
ATOM 1463 C C . LEU A 1 182 ? 17.199 10.924 -15.864 1.00 94.88 182 LEU A C 1
ATOM 1465 O O . LEU A 1 182 ? 18.007 11.290 -16.723 1.00 94.88 182 LEU A O 1
ATOM 1469 N N . PHE A 1 183 ? 15.977 11.452 -15.766 1.00 95.00 183 PHE A N 1
ATOM 1470 C CA . PHE A 1 183 ? 15.493 12.522 -16.643 1.00 95.00 183 PHE A CA 1
ATOM 1471 C C . PHE A 1 183 ? 16.249 13.833 -16.437 1.00 95.00 183 PHE A C 1
ATOM 1473 O O . PHE A 1 183 ? 16.627 14.478 -17.416 1.00 95.00 183 PHE A O 1
ATOM 1480 N N . LYS A 1 184 ? 16.536 14.214 -15.186 1.00 95.38 184 LYS A N 1
ATOM 1481 C CA . LYS A 1 184 ? 17.366 15.393 -14.876 1.00 95.38 184 LYS A CA 1
ATOM 1482 C C . LYS A 1 184 ? 18.778 15.264 -15.448 1.00 95.38 184 LYS A C 1
ATOM 1484 O O . LYS A 1 184 ? 19.345 16.262 -15.883 1.00 95.38 184 LYS A O 1
ATOM 1489 N N . ASN A 1 185 ? 19.297 14.041 -15.532 1.00 94.94 185 ASN A N 1
ATOM 1490 C CA . ASN A 1 185 ? 20.588 13.729 -16.147 1.00 94.94 185 ASN A CA 1
ATOM 1491 C C . ASN A 1 185 ? 20.547 13.688 -17.690 1.00 94.94 185 ASN A C 1
ATOM 1493 O O . ASN A 1 185 ? 21.547 13.353 -18.321 1.00 94.94 185 ASN A O 1
ATOM 1497 N N . GLY A 1 186 ? 19.415 14.036 -18.316 1.00 93.75 186 GLY A N 1
ATOM 1498 C CA . GLY A 1 186 ? 19.274 14.137 -19.772 1.00 93.75 186 GLY A CA 1
ATOM 1499 C C . GLY A 1 186 ? 18.905 12.830 -20.475 1.00 93.75 186 GLY A C 1
ATOM 1500 O O . GLY A 1 186 ? 18.953 12.767 -21.705 1.00 93.75 186 GLY A O 1
ATOM 1501 N N . ASN A 1 187 ? 18.522 11.785 -19.735 1.00 94.69 187 ASN A N 1
ATOM 1502 C CA . ASN A 1 187 ? 18.076 10.535 -20.343 1.00 94.69 187 ASN A CA 1
ATOM 1503 C C . ASN A 1 187 ? 16.673 10.678 -20.938 1.00 94.69 187 ASN A C 1
ATOM 1505 O O . ASN A 1 187 ? 15.774 11.262 -20.334 1.00 94.69 187 ASN A O 1
ATOM 1509 N N . SER A 1 188 ? 16.467 10.081 -22.112 1.00 95.00 188 SER A N 1
ATOM 1510 C CA . SER A 1 188 ? 15.127 9.921 -22.679 1.00 95.00 188 SER A CA 1
ATOM 1511 C C . SER A 1 188 ? 14.317 8.879 -21.889 1.00 95.00 188 SER A C 1
ATOM 1513 O O . SER A 1 188 ? 14.916 8.010 -21.252 1.00 95.00 188 SER A O 1
ATOM 1515 N N . PRO A 1 189 ? 12.972 8.882 -21.978 1.00 94.25 189 PRO A N 1
ATOM 1516 C CA . PRO A 1 189 ? 12.118 7.870 -21.347 1.00 94.25 189 PRO A CA 1
ATOM 1517 C C . PRO A 1 189 ? 12.540 6.420 -21.615 1.00 94.25 189 PRO A C 1
ATOM 1519 O O . PRO A 1 189 ? 12.571 5.607 -20.695 1.00 94.25 189 PRO A O 1
ATOM 1522 N N . ALA A 1 190 ? 12.930 6.107 -22.854 1.00 94.81 190 ALA A N 1
ATOM 1523 C CA . ALA A 1 190 ? 13.413 4.777 -23.222 1.00 94.81 190 ALA A CA 1
ATOM 1524 C C . ALA A 1 190 ? 14.802 4.469 -22.634 1.00 94.81 190 ALA A C 1
ATOM 1526 O O . ALA A 1 190 ? 15.031 3.366 -22.148 1.00 94.81 190 ALA A O 1
ATOM 1527 N N . SER A 1 191 ? 15.719 5.444 -22.640 1.00 95.44 191 SER A N 1
ATOM 1528 C CA . SER A 1 191 ? 17.061 5.277 -22.063 1.00 95.44 191 SER A CA 1
ATOM 1529 C C . SER A 1 191 ? 17.000 5.080 -20.549 1.00 95.44 191 SER A C 1
ATOM 1531 O O . SER A 1 191 ? 17.652 4.187 -20.020 1.00 95.44 191 SER A O 1
ATOM 1533 N N . ALA A 1 192 ? 16.181 5.873 -19.853 1.00 95.06 192 ALA A N 1
ATOM 1534 C CA . ALA A 1 192 ? 15.996 5.760 -18.410 1.00 95.06 192 ALA A CA 1
ATOM 1535 C C . ALA A 1 192 ? 15.409 4.398 -18.014 1.00 95.06 192 ALA A C 1
ATOM 1537 O O . ALA A 1 192 ? 15.876 3.786 -17.057 1.00 95.06 192 ALA A O 1
ATOM 1538 N N . LEU A 1 193 ? 14.430 3.897 -18.777 1.00 94.44 193 LEU A N 1
ATOM 1539 C CA . LEU A 1 193 ? 13.862 2.571 -18.543 1.00 94.44 193 LEU A CA 1
ATOM 1540 C C . LEU A 1 193 ? 14.905 1.463 -18.747 1.00 94.44 193 LEU A C 1
ATOM 1542 O O . LEU A 1 193 ? 15.035 0.596 -17.890 1.00 94.44 193 LEU A O 1
ATOM 1546 N N . ASN A 1 194 ? 15.700 1.537 -19.819 1.00 94.44 194 ASN A N 1
ATOM 1547 C CA . ASN A 1 194 ? 16.780 0.577 -20.057 1.00 94.44 194 ASN A CA 1
ATOM 1548 C C . ASN A 1 194 ? 17.822 0.587 -18.928 1.00 94.44 194 ASN A C 1
ATOM 1550 O O . ASN A 1 194 ? 18.289 -0.472 -18.524 1.00 94.44 194 ASN A O 1
ATOM 1554 N N . ILE A 1 195 ? 18.190 1.763 -18.408 1.00 94.00 195 ILE A N 1
ATOM 1555 C CA . ILE A 1 195 ? 19.116 1.869 -17.268 1.00 94.00 195 ILE A CA 1
ATOM 1556 C C . ILE A 1 195 ? 18.528 1.164 -16.043 1.00 94.00 195 ILE A C 1
ATOM 1558 O O . ILE A 1 195 ? 19.215 0.362 -15.419 1.00 94.00 195 ILE A O 1
ATOM 1562 N N . LEU A 1 196 ? 17.248 1.396 -15.747 1.00 93.62 196 LEU A N 1
ATOM 1563 C CA . LEU A 1 196 ? 16.565 0.750 -14.630 1.00 93.62 196 LEU A CA 1
ATOM 1564 C C . LEU A 1 196 ? 16.520 -0.780 -14.786 1.00 93.62 196 LEU A C 1
ATOM 1566 O O . LEU A 1 196 ? 16.779 -1.505 -13.830 1.00 93.62 196 LEU A O 1
ATOM 1570 N N . GLU A 1 197 ? 16.230 -1.289 -15.985 1.00 93.44 197 GLU A N 1
ATOM 1571 C CA . GLU A 1 197 ? 16.264 -2.730 -16.270 1.00 93.44 197 GLU A CA 1
ATOM 1572 C C . GLU A 1 197 ? 17.668 -3.321 -16.074 1.00 93.44 197 GLU A C 1
ATOM 1574 O O . GLU A 1 197 ? 17.808 -4.380 -15.459 1.00 93.44 197 GLU A O 1
ATOM 1579 N N . LEU A 1 198 ? 18.712 -2.629 -16.541 1.00 93.69 198 LEU A N 1
ATOM 1580 C CA . LEU A 1 198 ? 20.103 -3.052 -16.354 1.00 93.69 198 LEU A CA 1
ATOM 1581 C C . LEU A 1 198 ? 20.498 -3.070 -14.872 1.00 93.69 198 LEU A C 1
ATOM 1583 O O . LEU A 1 198 ? 21.126 -4.025 -14.418 1.00 93.69 198 LEU A O 1
ATOM 1587 N N . GLU A 1 199 ? 20.107 -2.055 -14.101 1.00 93.25 199 GLU A N 1
ATOM 1588 C CA . GLU A 1 199 ? 20.341 -2.011 -12.654 1.00 93.25 199 GLU A CA 1
ATOM 1589 C C . GLU A 1 199 ? 19.671 -3.187 -11.938 1.00 93.25 199 GLU A C 1
ATOM 1591 O O . GLU A 1 199 ? 20.310 -3.849 -11.118 1.00 93.25 199 GLU A O 1
ATOM 1596 N N . LEU A 1 200 ? 18.418 -3.500 -12.285 1.00 92.81 200 LEU A N 1
ATOM 1597 C CA . LEU A 1 200 ? 17.695 -4.644 -11.721 1.00 92.81 200 LEU A CA 1
ATOM 1598 C C . LEU A 1 200 ? 18.371 -5.974 -12.057 1.00 92.81 200 LEU A C 1
ATOM 1600 O O . LEU A 1 200 ? 18.430 -6.862 -11.206 1.00 92.81 200 LEU A O 1
ATOM 1604 N N . GLN A 1 201 ? 18.897 -6.109 -13.276 1.00 93.00 201 GLN A N 1
ATOM 1605 C CA . GLN A 1 201 ? 19.619 -7.306 -13.701 1.00 93.00 201 GLN A CA 1
ATOM 1606 C C . GLN A 1 201 ? 20.929 -7.491 -12.927 1.00 93.00 201 GLN A C 1
ATOM 1608 O O . GLN A 1 201 ? 21.293 -8.622 -12.615 1.00 93.00 201 GLN A O 1
ATOM 1613 N N . ILE A 1 202 ? 21.631 -6.398 -12.616 1.00 93.50 202 ILE A N 1
ATOM 1614 C CA . ILE A 1 202 ? 22.878 -6.426 -11.839 1.00 93.50 202 ILE A CA 1
ATOM 1615 C C . ILE A 1 202 ? 22.598 -6.722 -10.360 1.00 93.50 202 ILE A C 1
ATOM 1617 O O . ILE A 1 202 ? 23.343 -7.482 -9.745 1.00 93.50 202 ILE A O 1
ATOM 1621 N N . GLN A 1 203 ? 21.550 -6.123 -9.787 1.00 91.19 203 GLN A N 1
ATOM 1622 C CA . GLN A 1 203 ? 21.234 -6.242 -8.360 1.00 91.19 203 GLN A CA 1
ATOM 1623 C C . GLN A 1 203 ? 20.700 -7.624 -7.979 1.00 91.19 203 GLN A C 1
ATOM 1625 O O . GLN A 1 203 ? 21.172 -8.200 -7.005 1.00 91.19 203 GLN A O 1
ATOM 1630 N N . ASP A 1 204 ? 19.735 -8.153 -8.735 1.00 89.88 204 ASP A N 1
ATOM 1631 C CA . ASP A 1 204 ? 19.072 -9.426 -8.429 1.00 89.88 204 ASP A CA 1
ATOM 1632 C C . ASP A 1 204 ? 18.829 -10.241 -9.722 1.00 89.88 204 ASP A C 1
ATOM 1634 O O . ASP A 1 204 ? 17.698 -10.302 -10.221 1.00 89.88 204 ASP A O 1
ATOM 1638 N N . PRO A 1 205 ? 19.858 -10.926 -10.265 1.00 90.06 205 PRO A N 1
ATOM 1639 C CA . PRO A 1 205 ? 19.734 -11.699 -11.505 1.00 90.06 205 PRO A CA 1
ATOM 1640 C C . PRO A 1 205 ? 18.634 -12.769 -11.451 1.00 90.06 205 PRO A C 1
ATOM 1642 O O . PRO A 1 205 ? 17.889 -12.954 -12.413 1.00 90.06 205 PRO A O 1
ATOM 1645 N N . ASP A 1 206 ? 18.484 -13.436 -10.303 1.00 91.56 206 ASP A N 1
ATOM 1646 C CA . ASP A 1 206 ? 17.525 -14.533 -10.122 1.00 91.56 206 ASP A CA 1
ATOM 1647 C C . ASP A 1 206 ? 16.068 -14.048 -10.080 1.00 91.56 206 ASP A C 1
ATOM 1649 O O . ASP A 1 206 ? 15.150 -14.765 -10.483 1.00 91.56 206 ASP A O 1
ATOM 1653 N N . LYS A 1 207 ? 15.834 -12.820 -9.595 1.00 89.12 207 LYS A N 1
ATOM 1654 C CA . LYS A 1 207 ? 14.491 -12.221 -9.487 1.00 89.12 207 LYS A CA 1
ATOM 1655 C C . LYS A 1 207 ? 14.191 -11.227 -10.599 1.00 89.12 207 LYS A C 1
ATOM 1657 O O . LYS A 1 207 ? 13.065 -10.737 -10.664 1.00 89.12 207 LYS A O 1
ATOM 1662 N N . TYR A 1 208 ? 15.148 -10.966 -11.485 1.00 90.44 208 TYR A N 1
ATOM 1663 C CA . TYR A 1 208 ? 15.050 -10.000 -12.574 1.00 90.44 208 TYR A CA 1
ATOM 1664 C C . TYR A 1 208 ? 13.715 -10.087 -13.328 1.00 90.44 208 TYR A C 1
ATOM 1666 O O . TYR A 1 208 ? 12.996 -9.098 -13.430 1.00 90.44 208 TYR A O 1
ATOM 1674 N N . VAL A 1 209 ? 13.315 -11.290 -13.756 1.00 89.69 209 VAL A N 1
ATOM 1675 C CA . VAL A 1 209 ? 12.065 -11.507 -14.510 1.00 89.69 209 VAL A CA 1
ATOM 1676 C C . VAL A 1 209 ? 10.826 -11.073 -13.719 1.00 89.69 209 VAL A C 1
ATOM 1678 O O . VAL A 1 209 ? 9.903 -10.480 -14.276 1.00 89.69 209 VAL A O 1
ATOM 1681 N N . MET A 1 210 ? 10.796 -11.356 -12.416 1.00 88.38 210 MET A N 1
ATOM 1682 C CA . MET A 1 210 ? 9.684 -10.968 -11.546 1.00 88.38 210 MET A CA 1
ATOM 1683 C C . MET A 1 210 ? 9.691 -9.465 -11.265 1.00 88.38 210 MET A C 1
ATOM 1685 O O . MET A 1 210 ? 8.633 -8.840 -11.308 1.00 88.38 210 MET A O 1
ATOM 1689 N N . ASN A 1 211 ? 10.869 -8.885 -11.037 1.00 90.38 211 ASN A N 1
ATOM 1690 C CA . ASN A 1 211 ? 11.038 -7.458 -10.770 1.00 90.38 211 ASN A CA 1
ATOM 1691 C C . ASN A 1 211 ? 10.673 -6.605 -11.996 1.00 90.38 211 ASN A C 1
ATOM 1693 O O . ASN A 1 211 ? 9.972 -5.607 -11.855 1.00 90.38 211 ASN A O 1
ATOM 1697 N N . CYS A 1 212 ? 11.056 -7.030 -13.203 1.00 90.44 212 CYS A N 1
ATOM 1698 C CA . CYS A 1 212 ? 10.670 -6.372 -14.455 1.00 90.44 212 CYS A CA 1
ATOM 1699 C C . CYS A 1 212 ? 9.169 -6.469 -14.750 1.00 90.44 212 CYS A C 1
ATOM 1701 O O . CYS A 1 212 ? 8.608 -5.605 -15.416 1.00 90.44 212 CYS A O 1
ATOM 1703 N N . ALA A 1 213 ? 8.494 -7.509 -14.258 1.00 90.75 213 ALA A N 1
ATOM 1704 C CA . ALA A 1 213 ? 7.048 -7.627 -14.399 1.00 90.75 213 ALA A CA 1
ATOM 1705 C C . ALA A 1 213 ? 6.260 -6.780 -13.385 1.00 90.75 213 ALA A C 1
ATOM 1707 O O . ALA A 1 213 ? 5.052 -6.578 -13.559 1.00 90.75 213 ALA A O 1
ATOM 1708 N N . ASP A 1 214 ? 6.906 -6.318 -12.314 1.00 91.75 214 ASP A N 1
ATOM 1709 C CA . ASP A 1 214 ? 6.274 -5.495 -11.297 1.00 91.75 214 ASP A CA 1
ATOM 1710 C C . ASP A 1 214 ? 6.369 -4.015 -11.651 1.00 91.75 214 ASP A C 1
ATOM 1712 O O . ASP A 1 214 ? 7.424 -3.396 -11.540 1.00 91.75 214 ASP A O 1
ATOM 1716 N N . ARG A 1 215 ? 5.221 -3.413 -11.980 1.00 92.31 215 ARG A N 1
ATOM 1717 C CA . ARG A 1 215 ? 5.128 -1.987 -12.313 1.00 92.31 215 ARG A CA 1
ATOM 1718 C C . ARG A 1 215 ? 5.543 -1.067 -11.163 1.00 92.31 215 ARG A C 1
ATOM 1720 O O . ARG A 1 215 ? 5.883 0.086 -11.407 1.00 92.31 215 ARG A O 1
ATOM 1727 N N . SER A 1 216 ? 5.514 -1.560 -9.924 1.00 92.50 216 SER A N 1
ATOM 1728 C CA . SER A 1 216 ? 6.032 -0.857 -8.749 1.00 92.50 216 SER A CA 1
ATOM 1729 C C . SER A 1 216 ? 7.541 -0.654 -8.808 1.00 92.50 216 SER A C 1
ATOM 1731 O O . SER A 1 216 ? 8.021 0.329 -8.250 1.00 92.50 216 SER A O 1
ATOM 1733 N N . ILE A 1 217 ? 8.260 -1.572 -9.456 1.00 92.44 217 ILE A N 1
ATOM 1734 C CA . ILE A 1 217 ? 9.721 -1.608 -9.530 1.00 92.44 217 ILE A CA 1
ATOM 1735 C C . ILE A 1 217 ? 10.178 -1.129 -10.909 1.00 92.44 217 ILE A C 1
ATOM 1737 O O . ILE A 1 217 ? 10.958 -0.184 -10.989 1.00 92.44 217 ILE A O 1
ATOM 1741 N N . CYS A 1 218 ? 9.650 -1.734 -11.974 1.00 92.56 218 CYS A N 1
ATOM 1742 C CA . CYS A 1 218 ? 9.959 -1.445 -13.369 1.00 92.56 218 CYS A CA 1
ATOM 1743 C C . CYS A 1 218 ? 8.666 -1.056 -14.113 1.00 92.56 218 CYS A C 1
ATOM 1745 O O . CYS A 1 218 ? 7.837 -1.918 -14.422 1.00 92.56 218 CYS A O 1
ATOM 1747 N N . PRO A 1 219 ? 8.419 0.243 -14.345 1.00 93.06 219 PRO A N 1
ATOM 1748 C CA . PRO A 1 219 ? 7.189 0.693 -14.968 1.00 93.06 219 PRO A CA 1
ATOM 1749 C C . PRO A 1 219 ? 7.222 0.514 -16.485 1.00 93.06 219 PRO A C 1
ATOM 1751 O O . PRO A 1 219 ? 8.264 0.329 -17.102 1.00 93.06 219 PRO A O 1
ATOM 1754 N N . ASP A 1 220 ? 6.052 0.595 -17.110 1.00 91.44 220 ASP A N 1
ATOM 1755 C CA . ASP A 1 220 ? 5.93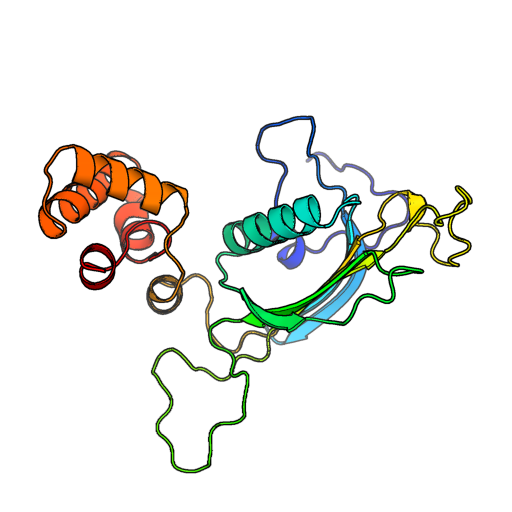0 0.499 -18.556 1.00 91.44 220 ASP A CA 1
ATOM 1756 C C . ASP A 1 220 ? 6.432 1.766 -19.258 1.00 91.44 220 ASP A C 1
ATOM 1758 O O . ASP A 1 220 ? 6.297 2.877 -18.750 1.00 91.44 220 ASP A O 1
ATOM 1762 N N . LEU A 1 221 ? 6.934 1.623 -20.486 1.00 92.00 221 LEU A N 1
ATOM 1763 C CA . LEU A 1 221 ? 7.420 2.757 -21.278 1.00 92.00 221 LEU A CA 1
ATOM 1764 C C . LEU A 1 221 ? 6.374 3.881 -21.403 1.00 92.00 221 LEU A C 1
ATOM 1766 O O . LEU A 1 221 ? 6.708 5.061 -21.338 1.00 92.00 221 LEU A O 1
ATOM 1770 N N . HIS A 1 222 ? 5.091 3.522 -21.523 1.00 91.00 222 HIS A N 1
ATOM 1771 C CA . HIS A 1 222 ? 3.984 4.484 -21.561 1.00 91.00 222 HIS A CA 1
ATOM 1772 C C . HIS A 1 222 ? 3.857 5.312 -20.276 1.00 91.00 222 HIS A C 1
ATOM 1774 O O . HIS A 1 222 ? 3.414 6.457 -20.332 1.00 91.00 222 HIS A O 1
ATOM 1780 N N . PHE A 1 223 ? 4.236 4.764 -19.121 1.00 91.19 223 PHE A N 1
ATOM 1781 C CA . PHE A 1 223 ? 4.308 5.521 -17.875 1.00 91.19 223 PHE A CA 1
ATOM 1782 C C . PHE A 1 223 ? 5.459 6.526 -17.894 1.00 91.19 223 PHE A C 1
ATOM 1784 O O . PHE A 1 223 ? 5.238 7.665 -17.507 1.00 91.19 223 PHE A O 1
ATOM 1791 N N . CYS A 1 224 ? 6.633 6.154 -18.408 1.00 90.44 224 CYS A N 1
ATOM 1792 C CA . CYS A 1 224 ? 7.788 7.055 -18.493 1.00 90.44 224 CYS A CA 1
ATOM 1793 C C . CYS A 1 224 ? 7.571 8.260 -19.431 1.00 90.44 224 CYS A C 1
ATOM 1795 O O . CYS A 1 224 ? 8.291 9.247 -19.329 1.00 90.44 224 CYS A O 1
ATOM 1797 N N . TYR A 1 225 ? 6.613 8.179 -20.360 1.00 89.00 225 TYR A N 1
ATOM 1798 C CA . TYR A 1 225 ? 6.241 9.282 -21.257 1.00 89.00 225 TYR A CA 1
ATOM 1799 C C . TYR A 1 225 ? 5.179 10.237 -20.690 1.00 89.00 225 TYR A C 1
ATOM 1801 O O . TYR A 1 225 ? 4.867 11.234 -21.344 1.00 89.00 225 TYR A O 1
ATOM 1809 N N . ARG A 1 226 ? 4.571 9.916 -19.544 1.00 83.06 226 ARG A N 1
ATOM 1810 C CA . ARG A 1 226 ? 3.540 10.746 -18.904 1.00 83.06 226 ARG A CA 1
ATOM 1811 C C . ARG A 1 226 ? 4.142 11.738 -17.930 1.00 83.06 226 ARG A C 1
ATOM 1813 O O . ARG A 1 226 ? 3.558 12.840 -17.851 1.00 83.06 226 ARG A O 1
#

Sequence (226 aa):
MEFIEDDDGVAMQTPLRAILPRSTHNEDHEYHYHVNNFESHDESGFTASLVINVKAEDDAKKWMSEFAESSSTTWRVMRTCPTAKKYVLFKKIYRCHHGQQRRAKEGTSRHSKDTGCCAKLTLTVRRTVTQSGRKSKNSDPHIQTHPTLVKLEWKHNHVISIPAALKYRDASPETCAKLEELFKNGNSPASALNILELELQIQDPDKYVMNCADRSICPDLHFCYR

Solvent-accessible surface area (backbone atoms only — not comparable to full-atom values): 12939 Å² total; per-residue (Å²): 140,82,82,80,85,71,83,95,51,59,77,82,50,67,76,61,61,63,32,48,59,69,64,78,93,48,93,91,58,68,74,50,78,46,46,76,46,77,45,80,56,67,104,84,27,36,37,37,32,32,29,27,57,42,78,50,65,67,55,47,53,49,51,51,53,45,29,28,58,52,48,59,44,50,71,37,82,70,42,82,52,88,58,62,68,80,52,30,68,33,42,42,33,31,26,36,65,32,25,67,95,62,85,77,60,89,93,64,84,70,57,96,66,53,78,61,28,71,22,35,38,37,44,35,30,34,49,46,57,38,98,85,71,43,73,51,87,65,88,58,82,54,36,79,69,24,24,17,40,39,36,38,38,45,40,69,84,63,74,53,94,40,54,90,42,26,53,74,38,63,63,32,72,68,42,50,51,52,49,54,51,36,42,75,73,69,40,49,54,69,54,38,50,51,51,52,54,52,50,42,42,71,74,38,62,92,49,26,73,58,45,57,29,20,12,35,66,35,63,54,70,75,60,59,73,106

Organism: Strongylocentrotus purpuratus (NCBI:txid7668)

Radius of gyration: 20.23 Å; Cα contacts (8 Å, |Δi|>4): 362; chains: 1; bounding box: 48×40×52 Å

Mean predicted aligned error: 8.86 Å

Nearest PDB structures (foldseek):
  5mrc-assembly1_5  TM=3.314E-01  e=9.494E+00  Saccharomyces cerevisiae

Foldseek 3Di:
DDDDDDDPADPQDPLNVQLFQQPPDDPVDGKDKGWPDKADDPPRWIKTKIFIQDAAPVNLVVRVVSSCVSNLFDKDFLDFDPDPVQWWRGKTKIDTPLADSDDDDPPDDDDPSNPNFPKMKIKTQTHQAGPVRDGDPDPDPCCNRGVIMIITRRGGPDDRQDLSNQLPDAAAPVQVVQLVVCVVVVDDLVRSLVVLLVVLCVPCVPCSVSQCSHCNRRNDSVVSVD

pLDDT: mean 82.84, std 14.29, range [28.7, 96.0]

Secondary structure (DSSP, 8-state):
------TTS----HHHHHHSPP--S-GGGPPPEEEEEEEE-STT-EEEEEEES--SHHHHHHHHHHHHHHTT--EEEEEEPP--TTTEEEEEEEEETTS-SSPPPTTPPPPTT------EEEEEEE-SB-TTSPBP--S-GGGGT--EEEEEEE--SS-SSSHHHHTTSPPPHHHHHHHHHHHHTT--HHHHHHHHHHHHHHH-TTTHHHHHH-TTTS--HHHHT-